Protein AF-A0A431KVI5-F1 (afdb_monomer_lite)

Radius of gyration: 19.87 Å; chains: 1; bounding box: 66×39×54 Å

Structure (mmCIF, N/CA/C/O backbone):
data_AF-A0A431KVI5-F1
#
_entry.id   AF-A0A431KVI5-F1
#
loop_
_atom_site.group_PDB
_atom_site.id
_atom_site.type_symbol
_atom_site.label_atom_id
_atom_site.label_alt_id
_atom_site.label_comp_id
_atom_site.label_asym_id
_atom_site.label_entity_id
_atom_site.label_seq_id
_atom_site.pdbx_PDB_ins_code
_atom_site.Cartn_x
_atom_site.Cartn_y
_atom_site.Cartn_z
_atom_site.occupancy
_atom_site.B_iso_or_equiv
_atom_site.auth_seq_id
_atom_site.auth_comp_id
_atom_site.auth_asym_id
_atom_site.auth_atom_id
_atom_site.pdbx_PDB_model_num
ATOM 1 N N . MET A 1 1 ? -21.327 -11.611 -22.759 1.00 71.56 1 MET A N 1
ATOM 2 C CA . MET A 1 1 ? -22.324 -12.624 -22.347 1.00 71.56 1 MET A CA 1
ATOM 3 C C . MET A 1 1 ? -21.542 -13.727 -21.655 1.00 71.56 1 MET A C 1
ATOM 5 O O . MET A 1 1 ? -20.610 -14.224 -22.270 1.00 71.56 1 MET A O 1
ATOM 9 N N . TYR A 1 2 ? -21.834 -14.025 -20.387 1.00 87.62 2 TYR A N 1
ATOM 10 C CA . TYR A 1 2 ? -21.082 -15.016 -19.609 1.00 87.62 2 TYR A CA 1
ATOM 11 C C . TYR A 1 2 ? -21.255 -16.419 -20.207 1.00 87.62 2 TYR A C 1
ATOM 13 O O . TYR A 1 2 ? -22.387 -16.862 -20.417 1.00 87.62 2 TYR A O 1
ATOM 21 N N . ASN A 1 3 ? -20.148 -17.107 -20.489 1.00 91.62 3 ASN A N 1
ATOM 22 C CA . ASN A 1 3 ? -20.163 -18.458 -21.038 1.00 91.62 3 ASN A CA 1
ATOM 23 C C . ASN A 1 3 ? -20.027 -19.487 -19.905 1.00 91.62 3 ASN A C 1
ATOM 25 O O . ASN A 1 3 ? -18.983 -19.589 -19.274 1.00 91.62 3 ASN A O 1
ATOM 29 N N . ARG A 1 4 ? -21.079 -20.277 -19.657 1.00 93.00 4 ARG A N 1
ATOM 30 C CA . ARG A 1 4 ? -21.072 -21.313 -18.605 1.00 93.00 4 ARG A CA 1
ATOM 31 C C . ARG A 1 4 ? -20.184 -22.520 -18.927 1.00 93.00 4 ARG A C 1
ATOM 33 O O . ARG A 1 4 ? -19.814 -23.233 -18.003 1.00 93.00 4 ARG A O 1
ATOM 40 N N . ALA A 1 5 ? -19.886 -22.772 -20.202 1.00 94.69 5 ALA A N 1
ATOM 41 C CA . ALA A 1 5 ? -19.020 -23.874 -20.626 1.00 94.69 5 ALA A CA 1
ATOM 42 C C . ALA A 1 5 ? -17.533 -23.479 -20.670 1.00 94.69 5 ALA A C 1
ATOM 44 O O . ALA A 1 5 ? -16.675 -24.352 -20.597 1.00 94.69 5 ALA A O 1
ATOM 45 N N . ASP A 1 6 ? -17.242 -22.180 -20.771 1.00 92.75 6 ASP A N 1
ATOM 46 C CA . ASP A 1 6 ? -15.890 -21.608 -20.769 1.00 92.75 6 ASP A CA 1
ATOM 47 C C . ASP A 1 6 ? -15.909 -20.257 -20.024 1.00 92.75 6 ASP A C 1
ATOM 49 O O . ASP A 1 6 ? -16.002 -19.192 -20.646 1.00 92.75 6 ASP A O 1
ATOM 53 N N . PRO A 1 7 ? -15.971 -20.281 -18.679 1.00 93.06 7 PRO A N 1
ATOM 54 C CA . PRO A 1 7 ? -16.137 -19.072 -17.886 1.00 93.06 7 PRO A CA 1
ATOM 55 C C . PRO A 1 7 ? -14.859 -18.231 -17.875 1.00 93.06 7 PRO A C 1
ATOM 57 O O . PRO A 1 7 ? -13.768 -18.716 -17.581 1.00 93.06 7 PRO A O 1
ATOM 60 N N . SER A 1 8 ? -15.002 -16.927 -18.114 1.00 92.94 8 SER A N 1
ATOM 61 C CA . SER A 1 8 ? -13.887 -15.986 -17.994 1.00 92.94 8 SER A CA 1
ATOM 62 C C . SER A 1 8 ? -13.589 -15.695 -16.524 1.00 92.94 8 SER A C 1
ATOM 64 O O . SER A 1 8 ? -14.458 -15.199 -15.803 1.00 92.94 8 SER A O 1
ATOM 66 N N . LEU A 1 9 ? -12.338 -15.916 -16.102 1.00 92.88 9 LEU A N 1
ATOM 67 C CA . LEU A 1 9 ? -11.830 -15.506 -14.784 1.00 92.88 9 LEU A CA 1
ATOM 68 C C . LEU A 1 9 ? -12.191 -14.047 -14.475 1.00 92.88 9 LEU A C 1
ATOM 70 O O . LEU A 1 9 ? -12.633 -13.720 -13.379 1.00 92.88 9 LEU A O 1
ATOM 74 N N . PHE A 1 10 ? -12.026 -13.166 -15.459 1.00 93.44 10 PHE A N 1
ATOM 75 C CA . PHE A 1 10 ? -12.227 -11.737 -15.265 1.00 93.44 10 PHE A CA 1
ATOM 76 C C . PHE A 1 10 ? -13.691 -11.322 -15.168 1.00 93.44 10 PHE A C 1
ATOM 78 O O . PHE A 1 10 ? -13.964 -10.289 -14.568 1.00 93.44 10 PHE A O 1
ATOM 85 N N . ASP A 1 11 ? -14.612 -12.083 -15.761 1.00 92.81 11 ASP A N 1
ATOM 86 C CA . ASP A 1 11 ? -16.043 -11.816 -15.599 1.00 92.81 11 ASP A CA 1
ATOM 87 C C . ASP A 1 11 ? -16.476 -12.150 -14.168 1.00 92.81 11 ASP A C 1
ATOM 89 O O . ASP A 1 11 ? -17.271 -11.421 -13.586 1.00 92.81 11 ASP A O 1
ATOM 93 N N . VAL A 1 12 ? -15.910 -13.212 -13.580 1.00 94.00 12 VAL A N 1
ATOM 94 C CA . VAL A 1 12 ? -16.161 -13.585 -12.180 1.00 94.00 12 VAL A CA 1
ATOM 95 C C . VAL A 1 12 ? -15.569 -12.545 -11.232 1.00 94.00 12 VAL A C 1
ATOM 97 O O . VAL A 1 12 ? -16.295 -12.014 -10.400 1.00 94.00 12 VAL A O 1
ATOM 100 N N . LEU A 1 13 ? -14.291 -12.183 -11.408 1.00 93.88 13 LEU A N 1
ATOM 101 C CA . LEU A 1 13 ? -13.629 -11.162 -10.581 1.00 93.88 13 LEU A CA 1
ATOM 102 C C . LEU A 1 13 ? -14.300 -9.781 -10.659 1.00 93.88 13 LEU A C 1
ATOM 104 O O . LEU A 1 13 ? -14.137 -8.974 -9.755 1.00 93.88 13 LEU A O 1
ATOM 108 N N . ALA A 1 14 ? -15.010 -9.480 -11.750 1.00 92.25 14 ALA A N 1
ATOM 109 C CA . ALA A 1 14 ? -15.721 -8.214 -11.911 1.00 92.25 14 ALA A CA 1
ATOM 110 C C . ALA A 1 14 ? -17.103 -8.184 -11.239 1.00 92.25 14 ALA A C 1
ATOM 112 O O . ALA A 1 14 ? -17.690 -7.108 -11.141 1.00 92.25 14 ALA A O 1
ATOM 113 N N . ILE A 1 15 ? -17.644 -9.343 -10.851 1.00 92.44 15 ILE A N 1
ATOM 114 C CA . ILE A 1 15 ? -19.004 -9.481 -10.314 1.00 92.44 15 ILE A CA 1
ATOM 115 C C . ILE A 1 15 ? -18.991 -9.920 -8.846 1.00 92.44 15 ILE A C 1
ATOM 117 O O . ILE A 1 15 ? -19.888 -9.518 -8.113 1.00 92.44 15 ILE A O 1
ATOM 121 N N . ASP A 1 16 ? -18.023 -10.738 -8.425 1.00 94.25 16 ASP A N 1
ATOM 122 C CA . ASP A 1 16 ? -17.899 -11.170 -7.030 1.00 94.25 16 ASP A CA 1
ATOM 123 C C . ASP A 1 16 ? -17.506 -9.993 -6.128 1.00 94.25 16 ASP A C 1
ATOM 125 O O . ASP A 1 16 ? -16.410 -9.444 -6.239 1.00 94.25 16 ASP A O 1
ATOM 129 N N . ASP A 1 17 ? -18.422 -9.615 -5.241 1.00 91.69 17 ASP A N 1
ATOM 130 C CA . ASP A 1 17 ? -18.306 -8.508 -4.296 1.00 91.69 17 ASP A CA 1
ATOM 131 C C . ASP A 1 17 ? -18.169 -8.985 -2.841 1.00 91.69 17 ASP A C 1
ATOM 133 O O . ASP A 1 17 ? -18.273 -8.186 -1.909 1.00 91.69 17 ASP A O 1
ATOM 137 N N . SER A 1 18 ? -17.877 -10.276 -2.633 1.00 93.19 18 SER A N 1
ATOM 138 C CA . SER A 1 18 ? -17.678 -10.862 -1.299 1.00 93.19 18 SER A CA 1
ATOM 139 C C . SER A 1 18 ? -16.543 -10.193 -0.512 1.00 93.19 18 SER A C 1
ATOM 141 O O . SER A 1 18 ? -16.532 -10.240 0.718 1.00 93.19 18 SER A O 1
ATOM 143 N N . LEU A 1 19 ? -15.582 -9.580 -1.213 1.00 92.94 19 LEU A N 1
ATOM 144 C CA . LEU A 1 19 ? -14.546 -8.731 -0.634 1.00 92.94 19 LEU A CA 1
ATOM 145 C C . LEU A 1 19 ? -14.820 -7.273 -1.032 1.00 92.94 19 LEU A C 1
ATOM 147 O O . LEU A 1 19 ? -14.706 -6.942 -2.216 1.00 92.94 19 LEU A O 1
ATOM 151 N N . PRO A 1 20 ? -15.164 -6.391 -0.077 1.00 94.00 20 PRO A N 1
ATOM 152 C CA . PRO A 1 20 ? -15.535 -5.021 -0.396 1.00 94.00 20 PRO A CA 1
ATOM 153 C C . PRO A 1 20 ? -14.331 -4.273 -0.970 1.00 94.00 20 PRO A C 1
ATOM 155 O O . PRO A 1 20 ? -13.226 -4.397 -0.459 1.00 94.00 20 PRO A O 1
ATOM 158 N N . MET A 1 21 ? -14.517 -3.514 -2.044 1.00 95.25 21 MET A N 1
ATOM 159 C CA . MET A 1 21 ? -13.473 -2.675 -2.633 1.00 95.25 21 MET A CA 1
ATOM 160 C C . MET A 1 21 ? -14.123 -1.508 -3.377 1.00 95.25 21 MET A C 1
ATOM 162 O O . MET A 1 21 ? -15.207 -1.650 -3.950 1.00 95.25 21 MET A O 1
ATOM 166 N N . ASP A 1 22 ? -13.437 -0.370 -3.415 1.00 95.69 22 ASP A N 1
ATOM 167 C CA . ASP A 1 22 ? -13.842 0.769 -4.233 1.00 95.69 22 ASP A CA 1
ATOM 168 C C . ASP A 1 22 ? -13.955 0.384 -5.716 1.00 95.69 22 ASP A C 1
ATOM 170 O O . ASP A 1 22 ? -13.120 -0.330 -6.276 1.00 95.69 22 ASP A O 1
ATOM 174 N N . LYS A 1 23 ? -15.007 0.875 -6.377 1.00 93.88 23 LYS A N 1
ATOM 175 C CA . LYS A 1 23 ? -15.339 0.488 -7.756 1.00 93.88 23 LYS A CA 1
ATOM 176 C C . LYS A 1 23 ? -14.266 0.890 -8.764 1.00 93.88 23 LYS A C 1
ATOM 178 O O . LYS A 1 23 ? -14.016 0.147 -9.715 1.00 93.88 23 LYS A O 1
ATOM 183 N N . GLU A 1 24 ? -13.654 2.056 -8.590 1.00 94.38 24 GLU A N 1
ATOM 184 C CA . GLU A 1 24 ? -12.625 2.550 -9.500 1.00 94.38 24 GLU A CA 1
ATOM 185 C C . GLU A 1 24 ? -11.289 1.847 -9.247 1.00 94.38 24 GLU A C 1
ATOM 187 O O . GLU A 1 24 ? -10.610 1.463 -10.205 1.00 94.38 24 GLU A O 1
ATOM 192 N N . ALA A 1 25 ? -10.957 1.571 -7.982 1.00 95.75 25 ALA A N 1
ATOM 193 C CA . ALA A 1 25 ? -9.830 0.713 -7.623 1.00 95.75 25 ALA A CA 1
ATOM 194 C C . ALA A 1 25 ? -9.984 -0.693 -8.228 1.00 95.75 25 ALA A C 1
ATOM 196 O O . ALA A 1 25 ? -9.075 -1.173 -8.910 1.00 95.75 25 ALA A O 1
ATOM 197 N N . ALA A 1 26 ? -11.160 -1.315 -8.084 1.00 96.06 26 ALA A N 1
ATOM 198 C CA . ALA A 1 26 ? -11.489 -2.613 -8.674 1.00 96.06 26 ALA A CA 1
ATOM 199 C C . ALA A 1 26 ? -11.297 -2.617 -10.196 1.00 96.06 26 ALA A C 1
ATOM 201 O O . ALA A 1 26 ? -10.652 -3.506 -10.763 1.00 96.06 26 ALA A O 1
ATOM 202 N N . ARG A 1 27 ? -11.813 -1.580 -10.868 1.00 95.56 27 ARG A N 1
ATOM 203 C CA . ARG A 1 27 ? -11.660 -1.394 -12.312 1.00 95.56 27 ARG A CA 1
ATOM 204 C C . ARG A 1 27 ? -10.185 -1.284 -12.703 1.00 95.56 27 ARG A C 1
ATOM 206 O O . ARG A 1 27 ? -9.757 -1.964 -13.638 1.00 95.56 27 ARG A O 1
ATOM 213 N N . CYS A 1 28 ? -9.402 -0.473 -11.990 1.00 96.31 28 CYS A N 1
ATOM 214 C CA . CYS A 1 28 ? -7.971 -0.300 -12.243 1.00 96.31 28 CYS A CA 1
ATOM 215 C C . CYS A 1 28 ? -7.186 -1.604 -12.039 1.00 96.31 28 CYS A C 1
ATOM 217 O O . CYS A 1 28 ? -6.322 -1.929 -12.860 1.00 96.31 28 CYS A O 1
ATOM 219 N N . TRP A 1 29 ? -7.504 -2.383 -11.000 1.00 95.62 29 TRP A N 1
ATOM 220 C CA . TRP A 1 29 ? -6.895 -3.692 -10.756 1.00 95.62 29 TRP A CA 1
ATOM 221 C C . TRP A 1 29 ? -7.203 -4.675 -11.888 1.00 95.62 29 TRP A C 1
ATOM 223 O O . TRP A 1 29 ? -6.290 -5.299 -12.428 1.00 95.62 29 TRP A O 1
ATOM 233 N N . LEU A 1 30 ? -8.463 -4.766 -12.324 1.00 95.38 30 LEU A N 1
ATOM 234 C CA . LEU A 1 30 ? -8.862 -5.639 -13.433 1.00 95.38 30 LEU A CA 1
ATOM 235 C C . LEU A 1 30 ? -8.180 -5.264 -14.754 1.00 95.38 30 LEU A C 1
ATOM 237 O O . LEU A 1 30 ? -7.759 -6.153 -15.498 1.00 95.38 30 LEU A O 1
ATOM 241 N N . VAL A 1 31 ? -8.051 -3.967 -15.052 1.00 94.50 31 VAL A N 1
ATOM 242 C CA . VAL A 1 31 ? -7.320 -3.491 -16.238 1.00 94.50 31 VAL A CA 1
ATOM 243 C C . VAL A 1 31 ? -5.841 -3.872 -16.154 1.00 94.50 31 VAL A C 1
ATOM 245 O O . VAL A 1 31 ? -5.296 -4.389 -17.130 1.00 94.50 31 VAL A O 1
ATOM 248 N N . ASN A 1 32 ? -5.210 -3.702 -14.987 1.00 92.75 32 ASN A N 1
ATOM 249 C CA . ASN A 1 32 ? -3.824 -4.121 -14.759 1.00 92.75 32 ASN A CA 1
ATOM 250 C C . ASN A 1 32 ? -3.636 -5.633 -14.953 1.00 92.75 32 ASN A C 1
ATOM 252 O O . ASN A 1 32 ? -2.717 -6.055 -15.651 1.00 92.75 32 ASN A O 1
ATOM 256 N N . LEU A 1 33 ? -4.526 -6.462 -14.399 1.00 92.31 33 LEU A N 1
ATOM 257 C CA . LEU A 1 33 ? -4.430 -7.921 -14.519 1.00 92.31 33 LEU A CA 1
ATOM 258 C C . LEU A 1 33 ? -4.577 -8.416 -15.967 1.00 92.31 33 LEU A C 1
ATOM 260 O O . LEU A 1 33 ? -3.969 -9.425 -16.330 1.00 92.31 33 LEU A O 1
ATOM 264 N N . LYS A 1 34 ? -5.359 -7.705 -16.791 1.00 92.50 34 LYS A N 1
ATOM 265 C CA . LYS A 1 34 ? -5.551 -7.979 -18.226 1.00 92.50 34 LYS A CA 1
ATOM 266 C C . LYS A 1 34 ? -4.426 -7.431 -19.111 1.00 92.50 34 LYS A C 1
ATOM 268 O O . LYS A 1 34 ? -4.460 -7.642 -20.324 1.00 92.50 34 LYS A O 1
ATOM 273 N N . HIS A 1 35 ? -3.456 -6.706 -18.551 1.00 91.19 35 HIS A N 1
ATOM 274 C CA . HIS A 1 35 ? -2.460 -6.000 -19.348 1.00 91.19 35 HIS A CA 1
ATOM 275 C C . HIS A 1 35 ? -1.564 -6.986 -20.132 1.00 91.19 35 HIS A C 1
ATOM 277 O O . HIS A 1 35 ? -0.947 -7.867 -19.534 1.00 91.19 35 HIS A O 1
ATOM 283 N N . PRO A 1 36 ? -1.424 -6.855 -21.466 1.00 86.56 36 PRO A N 1
ATOM 284 C CA . PRO A 1 36 ? -0.767 -7.873 -22.294 1.00 86.56 36 PRO A CA 1
ATOM 285 C C . PRO A 1 36 ? 0.734 -8.011 -22.017 1.00 86.56 36 PRO A C 1
ATOM 287 O O . PRO A 1 36 ? 1.287 -9.106 -22.125 1.00 86.56 36 PRO A O 1
ATOM 290 N N . LEU A 1 37 ? 1.403 -6.924 -21.611 1.00 87.56 37 LEU A N 1
ATOM 291 C CA . LEU A 1 37 ? 2.830 -6.970 -21.263 1.00 87.56 37 LEU A CA 1
ATOM 292 C C . LEU A 1 37 ? 3.104 -7.779 -19.988 1.00 87.56 37 LEU A C 1
ATOM 294 O O . LEU A 1 37 ? 4.235 -8.224 -19.785 1.00 87.56 37 LEU A O 1
ATOM 298 N N . ARG A 1 38 ? 2.066 -8.058 -19.190 1.00 85.62 38 ARG A N 1
ATOM 299 C CA . ARG A 1 38 ? 2.156 -8.935 -18.024 1.00 85.62 38 ARG A CA 1
ATOM 300 C C . ARG A 1 38 ? 2.523 -10.370 -18.407 1.00 85.62 38 ARG A C 1
ATOM 302 O O . ARG A 1 38 ? 3.198 -11.051 -17.652 1.00 85.62 38 ARG A O 1
ATOM 309 N N . LEU A 1 39 ? 2.127 -10.835 -19.593 1.00 82.12 39 LEU A N 1
ATOM 310 C CA . LEU A 1 39 ? 2.393 -12.211 -20.035 1.00 82.12 39 LEU A CA 1
ATOM 311 C C . LEU A 1 39 ? 3.786 -12.399 -20.650 1.00 82.12 39 LEU A C 1
ATOM 313 O O . LEU A 1 39 ? 4.222 -13.529 -20.846 1.00 82.12 39 LEU A O 1
ATOM 317 N N . THR A 1 40 ? 4.483 -11.313 -20.992 1.00 85.81 40 THR A N 1
ATOM 318 C CA . THR A 1 40 ? 5.750 -11.375 -21.737 1.00 85.81 40 THR A CA 1
ATOM 319 C C . THR A 1 40 ? 6.842 -10.553 -21.060 1.00 85.81 40 THR A C 1
ATOM 321 O O . THR A 1 40 ? 7.763 -11.112 -20.462 1.00 85.81 40 THR A O 1
ATOM 324 N N . VAL A 1 41 ? 6.725 -9.225 -21.107 1.00 87.44 41 VAL A N 1
ATOM 325 C CA . VAL A 1 41 ? 7.712 -8.269 -20.582 1.00 87.44 41 VAL A CA 1
ATOM 326 C C . VAL A 1 41 ? 7.917 -8.447 -19.082 1.00 87.44 41 VAL A C 1
ATOM 328 O O . VAL A 1 41 ? 9.060 -8.430 -18.629 1.00 87.44 41 VAL A O 1
ATOM 331 N N . MET A 1 42 ? 6.847 -8.707 -18.324 1.00 89.69 42 MET A N 1
ATOM 332 C CA . MET A 1 42 ? 6.936 -8.933 -16.879 1.00 89.69 42 MET A CA 1
ATOM 333 C C . MET A 1 42 ? 7.943 -10.025 -16.523 1.00 89.69 42 MET A C 1
ATOM 335 O O . MET A 1 42 ? 8.712 -9.847 -15.587 1.00 89.69 42 MET A O 1
ATOM 339 N N . HIS A 1 43 ? 7.979 -11.146 -17.251 1.00 90.00 43 HIS A N 1
ATOM 340 C CA . HIS A 1 43 ? 8.872 -12.258 -16.913 1.00 90.00 43 HIS A CA 1
ATOM 341 C C . HIS A 1 43 ? 10.344 -11.915 -17.155 1.00 90.00 43 HIS A C 1
ATOM 343 O O . HIS A 1 43 ? 11.200 -12.281 -16.349 1.00 90.00 43 HIS A O 1
ATOM 349 N N . VAL A 1 44 ? 10.634 -11.156 -18.214 1.00 92.19 44 VAL A N 1
ATOM 350 C CA . VAL A 1 44 ? 11.988 -10.666 -18.503 1.00 92.19 44 VAL A CA 1
ATOM 351 C C . VAL A 1 44 ? 12.412 -9.627 -17.462 1.00 92.19 44 VAL A C 1
ATOM 353 O O . VAL A 1 44 ? 13.493 -9.744 -16.883 1.00 92.19 44 VAL A O 1
ATOM 356 N N . CYS A 1 45 ? 11.545 -8.654 -17.165 1.00 92.00 45 CYS A N 1
ATOM 357 C CA . CYS A 1 45 ? 11.784 -7.647 -16.132 1.00 92.00 45 CYS A CA 1
ATOM 358 C C . CYS A 1 45 ? 11.967 -8.284 -14.752 1.00 92.00 45 CYS A C 1
ATOM 360 O O . CYS A 1 45 ? 12.922 -7.949 -14.061 1.00 92.00 45 CYS A O 1
ATOM 362 N N . ARG A 1 46 ? 11.114 -9.243 -14.375 1.00 93.00 46 ARG A N 1
ATOM 363 C CA . ARG A 1 46 ? 11.204 -10.003 -13.122 1.00 93.00 46 ARG A CA 1
ATOM 364 C C . ARG A 1 46 ? 12.525 -10.745 -13.016 1.00 93.00 46 ARG A C 1
ATOM 366 O O . ARG A 1 46 ? 13.148 -10.695 -11.960 1.00 93.00 46 ARG A O 1
ATOM 373 N N . LEU A 1 47 ? 12.967 -11.420 -14.079 1.00 94.12 47 LEU A N 1
ATOM 374 C CA . LEU A 1 47 ? 14.243 -12.134 -14.071 1.00 94.12 47 LEU A CA 1
ATOM 375 C C . LEU A 1 47 ? 15.408 -11.165 -13.840 1.00 94.12 47 LEU A C 1
ATOM 377 O O . LEU A 1 47 ? 16.188 -11.361 -12.909 1.00 94.12 47 LEU A O 1
ATOM 381 N N . GLY A 1 48 ? 15.489 -10.096 -14.638 1.00 95.44 48 GLY A N 1
ATOM 382 C CA . GLY A 1 48 ? 16.538 -9.084 -14.503 1.00 95.44 48 GLY A CA 1
ATOM 383 C C . GLY A 1 48 ? 16.523 -8.415 -13.128 1.00 95.44 48 GLY A C 1
ATOM 384 O O . GLY A 1 48 ? 17.541 -8.394 -12.438 1.00 95.44 48 GLY A O 1
ATOM 385 N N . ALA A 1 49 ? 15.353 -7.956 -12.685 1.00 95.25 49 ALA A N 1
ATOM 386 C CA . ALA A 1 49 ? 15.175 -7.321 -11.388 1.00 95.25 49 ALA A CA 1
ATOM 387 C C . ALA A 1 49 ? 15.513 -8.257 -10.225 1.00 95.25 49 ALA A C 1
ATOM 389 O O . ALA A 1 49 ? 16.144 -7.822 -9.268 1.00 95.25 49 ALA A O 1
ATOM 390 N N . THR A 1 50 ? 15.154 -9.541 -10.307 1.00 95.12 50 THR A N 1
ATOM 391 C CA . THR A 1 50 ? 15.489 -10.537 -9.277 1.00 95.12 50 THR A CA 1
ATOM 392 C C . THR A 1 50 ? 16.994 -10.774 -9.211 1.00 95.12 50 THR A C 1
ATOM 394 O O . THR A 1 50 ? 17.550 -10.790 -8.117 1.00 95.12 50 THR A O 1
ATOM 397 N N . ILE A 1 51 ? 17.679 -10.892 -10.354 1.00 96.12 51 ILE A N 1
ATOM 398 C CA . ILE A 1 51 ? 19.143 -11.030 -10.388 1.00 96.12 51 ILE A CA 1
ATOM 399 C C . ILE A 1 51 ? 19.805 -9.795 -9.766 1.00 96.12 51 ILE A C 1
ATOM 401 O O . ILE A 1 51 ? 20.653 -9.934 -8.881 1.00 96.12 51 ILE A O 1
ATOM 405 N N . THR A 1 52 ? 19.398 -8.589 -10.178 1.00 96.62 52 THR A N 1
ATOM 406 C CA . THR A 1 52 ? 19.890 -7.327 -9.606 1.00 96.62 52 THR A CA 1
ATOM 407 C C . THR A 1 52 ? 19.633 -7.256 -8.107 1.00 96.62 52 THR A C 1
ATOM 409 O O . THR A 1 52 ? 20.545 -6.942 -7.346 1.00 96.62 52 THR A O 1
ATOM 412 N N . LEU A 1 53 ? 18.418 -7.592 -7.677 1.00 95.62 53 LEU A N 1
ATOM 413 C CA . LEU A 1 53 ? 18.002 -7.581 -6.285 1.00 95.62 53 LEU A CA 1
ATOM 414 C C . LEU A 1 53 ? 18.840 -8.548 -5.447 1.00 95.62 53 LEU A C 1
ATOM 416 O O . LEU A 1 53 ? 19.449 -8.122 -4.475 1.00 95.62 53 LEU A O 1
ATOM 420 N N . CYS A 1 54 ? 18.921 -9.826 -5.822 1.00 95.44 54 CYS A N 1
ATOM 421 C CA . CYS A 1 54 ? 19.699 -10.822 -5.085 1.00 95.44 54 CYS A CA 1
ATOM 422 C C . CYS A 1 54 ? 21.182 -10.443 -5.015 1.00 95.44 54 CYS A C 1
ATOM 424 O O . CYS A 1 54 ? 21.802 -10.581 -3.960 1.00 95.44 54 CYS A O 1
ATOM 426 N N . THR A 1 55 ? 21.731 -9.907 -6.108 1.00 95.50 55 THR A N 1
ATOM 427 C CA . THR A 1 55 ? 23.120 -9.438 -6.163 1.00 95.50 55 THR A CA 1
ATOM 428 C C . THR A 1 55 ? 23.330 -8.260 -5.213 1.00 95.50 55 THR A C 1
ATOM 430 O O . THR A 1 55 ? 24.184 -8.329 -4.334 1.00 95.50 55 THR A O 1
ATOM 433 N N . ALA A 1 56 ? 22.525 -7.200 -5.319 1.00 95.12 56 ALA A N 1
ATOM 434 C CA . ALA A 1 56 ? 22.621 -6.030 -4.447 1.00 95.12 56 ALA A CA 1
ATOM 435 C C . ALA A 1 56 ? 22.401 -6.401 -2.971 1.00 95.12 56 ALA A C 1
ATOM 437 O O . ALA A 1 56 ? 23.157 -5.965 -2.104 1.00 95.12 56 ALA A O 1
ATOM 438 N N . TYR A 1 57 ? 21.416 -7.257 -2.695 1.00 94.50 57 TYR A N 1
ATOM 439 C CA . TYR A 1 57 ? 21.087 -7.751 -1.361 1.00 94.50 57 TYR A CA 1
ATOM 440 C C . TYR A 1 57 ? 22.262 -8.498 -0.724 1.00 94.50 57 TYR A C 1
ATOM 442 O O . TYR A 1 57 ? 22.568 -8.259 0.448 1.00 94.50 57 TYR A O 1
ATOM 450 N N . PHE A 1 58 ? 22.925 -9.374 -1.489 1.00 94.62 58 PHE A N 1
ATOM 451 C CA . PHE A 1 58 ? 24.111 -10.111 -1.056 1.00 94.62 58 PHE A CA 1
ATOM 452 C C . PHE A 1 58 ? 25.308 -9.179 -0.837 1.00 94.62 58 PHE A C 1
ATOM 454 O O . PHE A 1 58 ? 25.889 -9.171 0.247 1.00 94.62 58 PHE A O 1
ATOM 461 N N . LEU A 1 59 ? 25.643 -8.336 -1.821 1.00 94.56 59 LEU A N 1
ATOM 462 C CA . LEU A 1 59 ? 26.799 -7.436 -1.736 1.00 94.56 59 LEU A CA 1
ATOM 463 C C . LEU A 1 59 ? 26.665 -6.448 -0.571 1.00 94.56 59 LEU A C 1
ATOM 465 O O . LEU A 1 59 ? 27.631 -6.225 0.156 1.00 94.56 59 LEU A O 1
ATOM 469 N N . LYS A 1 60 ? 25.465 -5.911 -0.323 1.00 93.62 60 LYS A N 1
ATOM 470 C CA . LYS A 1 60 ? 25.220 -5.022 0.822 1.00 93.62 60 LYS A CA 1
ATOM 471 C C . LYS A 1 60 ? 25.373 -5.710 2.180 1.00 93.62 60 LYS A C 1
ATOM 473 O O . LYS A 1 60 ? 25.543 -5.012 3.168 1.00 93.62 60 LYS A O 1
ATOM 478 N N . ARG A 1 61 ? 25.323 -7.039 2.261 1.00 92.31 61 ARG A N 1
ATOM 479 C CA . ARG A 1 61 ? 25.572 -7.788 3.509 1.00 92.31 61 ARG A CA 1
ATOM 480 C C . ARG A 1 61 ? 27.015 -8.258 3.634 1.00 92.31 61 ARG A C 1
ATOM 482 O O . ARG A 1 61 ? 27.469 -8.528 4.738 1.00 92.31 61 ARG A O 1
ATOM 489 N N . LEU A 1 62 ? 27.733 -8.318 2.515 1.00 93.94 62 LEU A N 1
ATOM 490 C CA . LEU A 1 62 ? 29.150 -8.651 2.481 1.00 93.94 62 LEU A CA 1
ATOM 491 C C . LEU A 1 62 ? 30.040 -7.439 2.797 1.00 93.94 62 LEU A C 1
ATOM 493 O O . LEU A 1 62 ? 31.047 -7.583 3.486 1.00 93.94 62 LEU A O 1
ATOM 497 N N . PHE A 1 63 ? 29.688 -6.248 2.302 1.00 92.12 63 PHE A N 1
ATOM 498 C CA . PHE A 1 63 ? 30.527 -5.057 2.445 1.00 92.12 63 PHE A CA 1
ATOM 499 C C . PHE A 1 63 ? 30.114 -4.164 3.628 1.00 92.12 63 PHE A C 1
ATOM 501 O O . PHE A 1 63 ? 28.943 -3.795 3.743 1.00 92.12 63 PHE A O 1
ATOM 508 N N . PRO A 1 64 ? 31.069 -3.722 4.471 1.00 86.38 64 PRO A N 1
ATOM 509 C CA . PRO A 1 64 ? 30.768 -2.886 5.635 1.00 86.38 64 PRO A CA 1
ATOM 510 C C . PRO A 1 64 ? 30.427 -1.434 5.267 1.00 86.38 64 PRO A C 1
ATOM 512 O O . PRO A 1 64 ? 29.746 -0.747 6.025 1.00 86.38 64 PRO A O 1
ATOM 515 N N . ILE A 1 65 ? 30.877 -0.950 4.104 1.00 89.50 65 ILE A N 1
ATOM 516 C CA . ILE A 1 65 ? 30.589 0.409 3.638 1.00 89.50 65 ILE A CA 1
ATOM 517 C C . ILE A 1 65 ? 29.218 0.416 2.967 1.00 89.50 65 ILE A C 1
ATOM 519 O O . ILE A 1 65 ? 29.011 -0.206 1.927 1.00 89.50 65 ILE A O 1
ATOM 523 N N . GLN A 1 66 ? 28.287 1.144 3.573 1.00 92.31 66 GLN A N 1
ATOM 524 C CA . GLN A 1 66 ? 26.914 1.282 3.103 1.00 92.31 66 GLN A CA 1
ATOM 525 C C . GLN A 1 66 ? 26.673 2.698 2.586 1.00 92.31 66 GLN A C 1
ATOM 527 O O . GLN A 1 66 ? 27.182 3.668 3.147 1.00 92.31 66 GLN A O 1
ATOM 532 N N . PHE A 1 67 ? 25.837 2.827 1.560 1.00 94.06 67 PHE A N 1
ATOM 533 C CA . PHE A 1 67 ? 25.373 4.119 1.065 1.00 94.06 67 PHE A CA 1
ATOM 534 C C . PHE A 1 67 ? 23.855 4.116 0.902 1.00 94.06 67 PHE A C 1
ATOM 536 O O . PHE A 1 67 ? 23.235 3.060 0.746 1.00 94.06 67 PHE A O 1
ATOM 543 N N . SER A 1 68 ? 23.291 5.318 0.914 1.00 94.94 68 SER A N 1
ATOM 544 C CA . SER A 1 68 ? 21.898 5.603 0.593 1.00 94.94 68 SER A CA 1
ATOM 545 C C . SER A 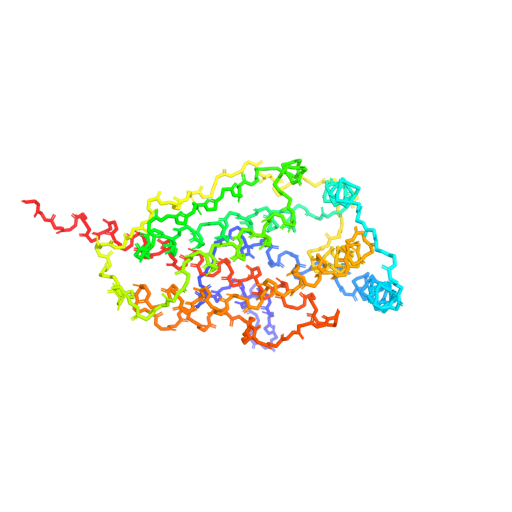1 68 ? 21.824 6.801 -0.347 1.00 94.94 68 SER A C 1
ATOM 547 O O . SER A 1 68 ? 22.578 7.761 -0.191 1.00 94.94 68 SER A O 1
ATOM 549 N N . ALA A 1 69 ? 20.898 6.767 -1.298 1.00 96.44 69 ALA A N 1
ATOM 550 C CA . ALA A 1 69 ? 20.656 7.845 -2.249 1.00 96.44 69 ALA A CA 1
ATOM 551 C C . ALA A 1 69 ? 19.149 8.134 -2.350 1.00 96.44 69 ALA A C 1
ATOM 553 O O . ALA A 1 69 ? 18.544 7.957 -3.404 1.00 96.44 69 ALA A O 1
ATOM 554 N N . HIS A 1 70 ? 18.535 8.562 -1.239 1.00 94.81 70 HIS A N 1
ATOM 555 C CA . HIS A 1 70 ? 17.073 8.711 -1.115 1.00 94.81 70 HIS A CA 1
ATOM 556 C C . HIS A 1 70 ? 16.478 9.660 -2.158 1.00 94.81 70 HIS A C 1
ATOM 558 O O . HIS A 1 70 ? 15.515 9.302 -2.825 1.00 94.81 70 HIS A O 1
ATOM 564 N N . HIS A 1 71 ? 17.087 10.829 -2.377 1.00 95.62 71 HIS A N 1
ATOM 565 C CA . HIS A 1 71 ? 16.601 11.765 -3.395 1.00 95.62 71 HIS A CA 1
ATOM 566 C C . HIS A 1 71 ? 16.690 11.178 -4.812 1.00 95.62 71 HIS A C 1
ATOM 568 O O . HIS A 1 71 ? 15.757 11.316 -5.596 1.00 95.62 71 HIS A O 1
ATOM 574 N N . ALA A 1 72 ? 17.794 10.500 -5.149 1.00 97.31 72 ALA A N 1
ATOM 575 C CA . ALA A 1 72 ? 17.950 9.865 -6.458 1.00 97.31 72 ALA A CA 1
ATOM 576 C C . ALA A 1 72 ? 16.944 8.721 -6.654 1.00 97.31 72 ALA A C 1
ATOM 578 O O . ALA A 1 72 ? 16.371 8.595 -7.736 1.00 97.31 72 ALA A O 1
ATOM 579 N N . LEU A 1 73 ? 16.694 7.932 -5.604 1.00 96.56 73 LEU A N 1
ATOM 580 C CA . LEU A 1 73 ? 15.671 6.890 -5.584 1.00 96.56 73 LEU A CA 1
ATOM 581 C C . LEU A 1 73 ? 14.293 7.482 -5.893 1.00 96.56 73 LEU A C 1
ATOM 583 O O . LEU A 1 73 ? 13.664 7.061 -6.862 1.00 96.56 73 LEU A O 1
ATOM 587 N N . GLN A 1 74 ? 13.865 8.498 -5.139 1.00 95.88 74 GLN A N 1
ATOM 588 C CA . GLN A 1 74 ? 12.542 9.095 -5.325 1.00 95.88 74 GLN A CA 1
ATOM 589 C C . GLN A 1 74 ? 12.402 9.813 -6.665 1.00 95.88 74 GLN A C 1
ATOM 591 O O . GLN A 1 74 ? 11.429 9.589 -7.378 1.00 95.88 74 GLN A O 1
ATOM 596 N N . ALA A 1 75 ? 13.410 10.580 -7.086 1.00 97.38 75 ALA A N 1
ATOM 597 C CA . ALA A 1 75 ? 13.393 11.232 -8.393 1.00 97.38 75 ALA A CA 1
ATOM 598 C C . ALA A 1 75 ? 13.263 10.216 -9.543 1.00 97.38 75 ALA A C 1
ATOM 600 O O . ALA A 1 75 ? 12.519 10.450 -10.497 1.00 97.38 75 ALA A O 1
ATOM 601 N N . THR A 1 76 ? 13.945 9.070 -9.435 1.00 97.94 76 THR A N 1
ATOM 602 C CA . THR A 1 76 ? 13.865 7.991 -10.430 1.00 97.94 76 THR A CA 1
ATOM 603 C C . THR A 1 76 ? 12.481 7.346 -10.438 1.00 97.94 76 THR A C 1
ATOM 605 O O . THR A 1 76 ? 11.919 7.141 -11.515 1.00 97.94 76 THR A O 1
ATOM 608 N N . ILE A 1 77 ? 11.903 7.070 -9.264 1.00 96.88 77 ILE A N 1
ATOM 609 C CA . ILE A 1 77 ? 10.549 6.514 -9.137 1.00 96.88 77 ILE A CA 1
ATOM 610 C C . ILE A 1 77 ? 9.518 7.479 -9.725 1.00 96.88 77 ILE A C 1
ATOM 612 O O . ILE A 1 77 ? 8.757 7.083 -10.604 1.00 96.88 77 ILE A O 1
ATOM 616 N N . CYS A 1 78 ? 9.542 8.756 -9.338 1.00 97.69 78 CYS A N 1
ATOM 617 C CA . CYS A 1 78 ? 8.631 9.775 -9.858 1.00 97.69 78 CYS A CA 1
ATOM 618 C C . CYS A 1 78 ? 8.738 9.914 -11.381 1.00 97.69 78 CYS A C 1
ATOM 620 O O . CYS A 1 78 ? 7.724 9.964 -12.082 1.00 97.69 78 CYS A O 1
ATOM 622 N N . TRP A 1 79 ? 9.961 9.945 -11.923 1.00 98.00 79 TRP A N 1
ATOM 623 C CA . TRP A 1 79 ? 10.172 9.971 -13.370 1.00 98.00 79 TRP A CA 1
ATOM 624 C C . TRP A 1 79 ? 9.589 8.727 -14.050 1.00 98.00 79 TRP A C 1
ATOM 626 O O . TRP A 1 79 ? 8.897 8.851 -15.065 1.00 98.00 79 TRP A O 1
ATOM 636 N N . PHE A 1 80 ? 9.830 7.543 -13.490 1.00 97.75 80 PHE A N 1
ATOM 637 C CA . PHE A 1 80 ? 9.346 6.280 -14.036 1.00 97.75 80 PHE A CA 1
ATOM 638 C C . PHE A 1 80 ? 7.815 6.202 -14.002 1.00 97.75 80 PHE A C 1
ATOM 640 O O . PHE A 1 80 ? 7.189 5.907 -15.019 1.00 9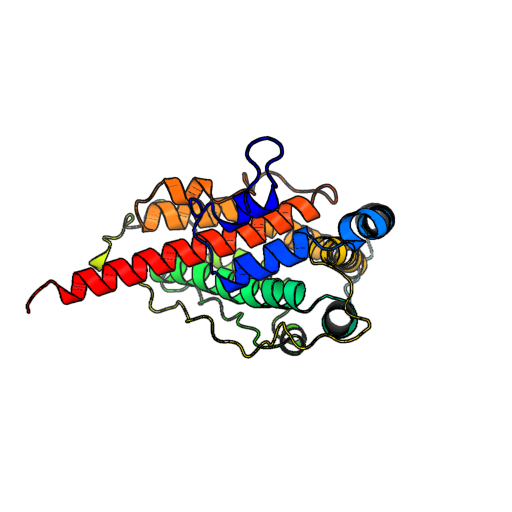7.75 80 PHE A O 1
ATOM 647 N N . MET A 1 81 ? 7.195 6.571 -12.882 1.00 97.56 81 MET A N 1
ATOM 648 C CA . MET A 1 81 ? 5.741 6.622 -12.725 1.00 97.56 81 MET A CA 1
ATOM 649 C C . MET A 1 81 ? 5.085 7.556 -13.748 1.00 97.56 81 MET A C 1
ATOM 651 O O . MET A 1 81 ? 4.140 7.175 -14.438 1.00 97.56 81 MET A O 1
ATOM 655 N N . LYS A 1 82 ? 5.633 8.764 -13.928 1.00 96.81 82 LYS A N 1
ATOM 656 C CA . LYS A 1 82 ? 5.087 9.775 -14.850 1.00 96.81 82 LYS A CA 1
ATOM 657 C C . LYS A 1 82 ? 5.180 9.419 -16.326 1.00 96.81 82 LYS A C 1
ATOM 659 O O . LYS A 1 82 ? 4.474 10.032 -17.131 1.00 96.81 82 LYS A O 1
ATOM 664 N N . ASN A 1 83 ? 6.130 8.571 -16.708 1.00 97.06 83 ASN A N 1
ATOM 665 C CA . ASN A 1 83 ? 6.485 8.381 -18.114 1.00 97.06 83 ASN A CA 1
ATOM 666 C C . ASN A 1 83 ? 6.312 6.943 -18.596 1.00 97.06 83 ASN A C 1
ATOM 668 O O . ASN A 1 83 ? 6.091 6.756 -19.787 1.00 97.06 83 ASN A O 1
ATOM 672 N N . VAL A 1 84 ? 6.383 5.955 -17.702 1.00 97.19 84 VAL A N 1
ATOM 673 C CA . VAL A 1 84 ? 6.464 4.534 -18.062 1.00 97.19 84 VAL A CA 1
ATOM 674 C C . VAL A 1 84 ? 5.359 3.694 -17.419 1.00 97.19 84 VAL A C 1
ATOM 676 O O . VAL A 1 84 ? 4.833 2.788 -18.064 1.00 97.19 84 VAL A O 1
ATOM 679 N N . VAL A 1 85 ? 4.957 4.000 -16.186 1.00 97.12 85 VAL A N 1
ATOM 680 C CA . VAL A 1 85 ? 3.879 3.272 -15.493 1.00 97.12 85 VAL A CA 1
ATOM 681 C C . VAL A 1 85 ? 2.513 3.705 -16.023 1.00 97.12 85 VAL A C 1
ATOM 683 O O . VAL A 1 85 ? 2.270 4.894 -16.241 1.00 97.12 85 VAL A O 1
ATOM 686 N N . THR A 1 86 ? 1.627 2.737 -16.247 1.00 96.94 86 THR A N 1
ATOM 687 C CA . THR A 1 86 ? 0.243 2.972 -16.690 1.00 96.94 86 THR A CA 1
ATOM 688 C C . THR A 1 86 ? -0.531 3.870 -15.712 1.00 96.94 86 THR A C 1
ATOM 690 O O . THR A 1 86 ? -0.281 3.823 -14.503 1.00 96.94 86 THR A O 1
ATOM 693 N N . PRO A 1 87 ? -1.473 4.707 -16.190 1.00 96.88 87 PRO A N 1
ATOM 694 C CA . PRO A 1 87 ? -2.298 5.531 -15.309 1.00 96.88 87 PRO A CA 1
ATOM 695 C C . PRO A 1 87 ? -3.063 4.720 -14.256 1.00 96.88 87 PRO A C 1
ATOM 697 O O . PRO A 1 87 ? -3.116 5.134 -13.106 1.00 96.88 87 PRO A O 1
ATOM 700 N N . GLU A 1 88 ? -3.589 3.546 -14.604 1.00 96.81 88 GLU A N 1
ATOM 701 C CA . GLU A 1 88 ? -4.319 2.678 -13.676 1.00 96.81 88 GLU A CA 1
ATOM 702 C C . GLU A 1 88 ? -3.422 2.169 -12.541 1.00 96.81 88 GLU A C 1
ATOM 704 O O . GLU A 1 88 ? -3.835 2.153 -11.385 1.00 96.81 88 GLU A O 1
ATOM 709 N N . ALA A 1 89 ? -2.177 1.786 -12.845 1.00 96.44 89 ALA A N 1
ATOM 710 C CA . ALA A 1 89 ? -1.208 1.409 -11.817 1.00 96.44 89 ALA A CA 1
ATOM 711 C C . ALA A 1 89 ? -0.828 2.602 -10.928 1.00 96.44 89 ALA A C 1
ATOM 713 O O . ALA A 1 89 ? -0.774 2.463 -9.710 1.00 96.44 89 ALA A O 1
ATOM 714 N N . ASN A 1 90 ? -0.611 3.785 -11.512 1.00 97.38 90 ASN A N 1
ATOM 715 C CA . ASN A 1 90 ? -0.330 4.999 -10.740 1.00 97.38 90 ASN A CA 1
ATOM 716 C C . ASN A 1 90 ? -1.499 5.395 -9.825 1.00 97.38 90 ASN A C 1
ATOM 718 O O . ASN A 1 90 ? -1.252 5.823 -8.701 1.00 97.38 90 ASN A O 1
ATOM 722 N N . TYR A 1 91 ? -2.745 5.230 -10.280 1.00 97.44 91 TYR A N 1
ATOM 723 C CA . TYR A 1 91 ? -3.937 5.466 -9.466 1.00 97.44 91 TYR A CA 1
ATOM 724 C C . TYR A 1 91 ? -3.952 4.560 -8.233 1.00 97.44 91 TYR A C 1
ATOM 726 O O . TYR A 1 91 ? -4.086 5.064 -7.123 1.00 97.44 91 TYR A O 1
ATOM 734 N N . ILE A 1 92 ? -3.733 3.252 -8.412 1.00 96.75 92 ILE A N 1
ATOM 735 C CA . ILE A 1 92 ? -3.674 2.289 -7.300 1.00 96.75 92 ILE A CA 1
ATOM 736 C C . ILE A 1 92 ? -2.540 2.648 -6.327 1.00 96.75 92 ILE A C 1
ATOM 738 O O . ILE A 1 92 ? -2.743 2.620 -5.119 1.00 96.75 92 ILE A O 1
ATOM 742 N N . ILE A 1 93 ? -1.360 3.035 -6.830 1.00 96.62 93 ILE A N 1
ATOM 743 C CA . ILE A 1 93 ? -0.221 3.423 -5.979 1.00 96.62 93 ILE A CA 1
ATOM 744 C C . ILE A 1 93 ? -0.534 4.682 -5.155 1.00 96.62 93 ILE A C 1
ATOM 746 O O . ILE A 1 93 ? -0.248 4.710 -3.962 1.00 96.62 93 ILE A O 1
ATOM 750 N N . LEU A 1 94 ? -1.117 5.720 -5.764 1.00 97.12 94 LEU A N 1
ATOM 751 C CA . LEU A 1 94 ? -1.517 6.940 -5.048 1.00 97.12 94 LEU A CA 1
ATOM 752 C C . LEU A 1 94 ? -2.599 6.643 -4.010 1.00 97.12 94 LEU A C 1
ATOM 754 O O . LEU A 1 94 ? -2.484 7.052 -2.857 1.00 97.12 94 LEU A O 1
ATOM 758 N N . ARG A 1 95 ? -3.629 5.897 -4.416 1.00 97.44 95 ARG A N 1
ATOM 759 C CA . ARG A 1 95 ? -4.757 5.530 -3.562 1.00 97.44 95 ARG A CA 1
ATOM 760 C C . ARG A 1 95 ? -4.317 4.719 -2.347 1.00 97.44 95 ARG A C 1
ATOM 762 O O . ARG A 1 95 ? -4.798 4.975 -1.248 1.00 97.44 95 ARG A O 1
ATOM 769 N N . HIS A 1 96 ? -3.364 3.810 -2.524 1.00 97.44 96 HIS A N 1
ATOM 770 C CA . HIS A 1 96 ? -2.835 2.984 -1.449 1.00 97.44 96 HIS A CA 1
ATOM 771 C C . HIS A 1 96 ? -2.345 3.818 -0.250 1.00 97.44 96 HIS A C 1
ATOM 773 O O . HIS A 1 96 ? -2.775 3.556 0.872 1.00 97.44 96 HIS A O 1
ATOM 779 N N . PHE A 1 97 ? -1.580 4.894 -0.487 1.00 97.44 97 PHE A N 1
ATOM 780 C CA . PHE A 1 97 ? -1.111 5.799 0.577 1.00 97.44 97 PHE A CA 1
ATOM 781 C C . PHE A 1 97 ? -2.272 6.407 1.381 1.00 97.44 97 PHE A C 1
ATOM 783 O O . PHE A 1 97 ? -2.200 6.507 2.607 1.00 97.44 97 PHE A O 1
ATOM 790 N N . TRP A 1 98 ? -3.364 6.774 0.703 1.00 97.94 98 TRP A N 1
ATOM 791 C CA . TRP A 1 98 ? -4.565 7.290 1.359 1.00 97.94 98 TRP A CA 1
ATOM 792 C C . TRP A 1 98 ? -5.271 6.212 2.180 1.00 97.94 98 TRP A C 1
ATOM 794 O O . TRP A 1 98 ? -5.653 6.462 3.324 1.00 97.94 98 TRP A O 1
ATOM 804 N N . THR A 1 99 ? -5.463 5.021 1.603 1.00 98.25 99 THR A N 1
ATOM 805 C CA . THR A 1 99 ? -6.148 3.914 2.287 1.00 98.25 99 THR A CA 1
ATOM 806 C C . THR A 1 99 ? -5.386 3.475 3.531 1.00 98.25 99 THR A C 1
ATOM 808 O O . THR A 1 99 ? -5.992 3.364 4.596 1.00 98.25 99 THR A O 1
ATOM 811 N N . GLU A 1 100 ? -4.064 3.312 3.444 1.00 98.12 100 GLU A N 1
ATOM 812 C CA . GLU A 1 100 ? -3.246 2.900 4.582 1.00 98.12 100 GLU A CA 1
ATOM 813 C C . GLU A 1 100 ? -3.215 3.983 5.668 1.00 98.12 100 GLU A C 1
ATOM 815 O O . GLU A 1 100 ? -3.496 3.684 6.831 1.00 98.12 100 GLU A O 1
ATOM 820 N N . SER A 1 101 ? -3.000 5.254 5.297 1.00 98.19 101 SER A N 1
ATOM 821 C CA . SER A 1 101 ? -3.052 6.377 6.246 1.00 98.19 101 SER A CA 1
ATOM 822 C C . SER A 1 101 ? -4.384 6.429 6.991 1.00 98.19 101 SER A C 1
ATOM 824 O O . SER A 1 101 ? -4.410 6.594 8.210 1.00 98.19 101 SER A O 1
ATOM 826 N N . ASN A 1 102 ? -5.500 6.232 6.286 1.00 98.56 102 ASN A N 1
ATOM 827 C CA . ASN A 1 102 ? -6.826 6.180 6.891 1.00 98.56 102 ASN A CA 1
ATOM 828 C C . ASN A 1 102 ? -6.997 5.000 7.855 1.00 98.56 102 ASN A C 1
ATOM 830 O O . ASN A 1 102 ? -7.568 5.182 8.928 1.00 98.56 102 ASN A O 1
ATOM 834 N N . ILE A 1 103 ? -6.508 3.807 7.505 1.00 98.62 103 ILE A N 1
ATOM 835 C CA . ILE A 1 103 ? -6.586 2.629 8.381 1.00 98.62 103 ILE A CA 1
ATOM 836 C C . ILE A 1 103 ? -5.756 2.851 9.648 1.00 98.62 103 ILE A C 1
ATOM 838 O O . ILE A 1 103 ? -6.243 2.603 10.753 1.00 98.62 103 ILE A O 1
ATOM 842 N N . ILE A 1 104 ? -4.525 3.349 9.509 1.00 98.50 104 ILE A N 1
ATOM 843 C CA . ILE A 1 104 ? -3.659 3.683 10.645 1.00 98.50 104 ILE A CA 1
ATOM 844 C C . ILE A 1 104 ? -4.360 4.708 11.545 1.00 98.50 104 ILE A C 1
ATOM 846 O O . ILE A 1 104 ? -4.450 4.513 12.756 1.00 98.50 104 ILE A O 1
ATOM 850 N N . ASN A 1 105 ? -4.930 5.757 10.955 1.00 98.56 105 ASN A N 1
ATOM 851 C CA . ASN A 1 105 ? -5.650 6.803 11.675 1.00 98.56 105 ASN A CA 1
ATOM 852 C C . ASN A 1 105 ? -6.921 6.313 12.368 1.00 98.56 105 ASN A C 1
ATOM 854 O O . ASN A 1 105 ? -7.203 6.745 13.483 1.00 98.56 105 ASN A O 1
ATOM 858 N N . PHE A 1 106 ? -7.663 5.392 11.754 1.00 98.56 106 PHE A N 1
ATOM 859 C CA . PHE A 1 106 ? -8.791 4.728 12.400 1.00 98.56 106 PHE A CA 1
ATOM 860 C C . PHE A 1 106 ? -8.336 3.964 13.646 1.00 98.56 106 PHE A C 1
ATOM 862 O O . PHE A 1 106 ? -8.940 4.094 14.711 1.00 98.56 106 PHE A O 1
ATOM 869 N N . VAL A 1 107 ? -7.241 3.204 13.545 1.00 98.31 107 VAL A N 1
ATOM 870 C CA . VAL A 1 107 ? -6.693 2.483 14.698 1.00 98.31 107 VAL A CA 1
ATOM 871 C C . VAL A 1 107 ? -6.239 3.461 15.784 1.00 98.31 107 VAL A C 1
ATOM 873 O O . VAL A 1 107 ? -6.583 3.253 16.943 1.00 98.31 107 VAL A O 1
ATOM 876 N N . ILE A 1 108 ? -5.546 4.547 15.431 1.00 97.94 108 ILE A N 1
ATOM 877 C CA . ILE A 1 108 ? -5.128 5.594 16.380 1.00 97.94 108 ILE A CA 1
ATOM 878 C C . ILE A 1 108 ? -6.335 6.208 17.100 1.00 97.94 108 ILE A C 1
ATOM 880 O O 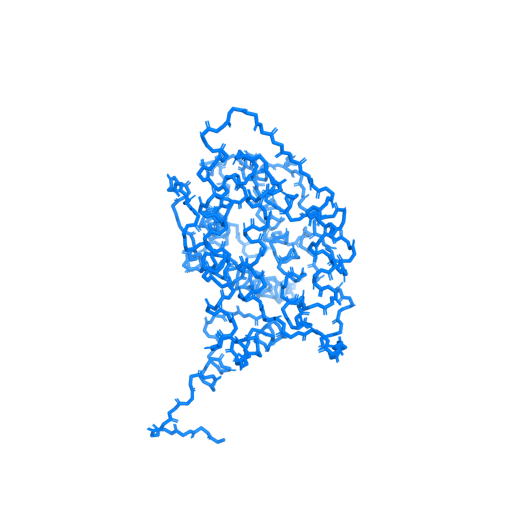. ILE A 1 108 ? -6.342 6.243 18.328 1.00 97.94 108 ILE A O 1
ATOM 884 N N . ALA A 1 109 ? -7.367 6.636 16.366 1.00 97.50 109 ALA A N 1
ATOM 885 C CA . ALA A 1 109 ? -8.549 7.297 16.929 1.00 97.50 109 ALA A CA 1
ATOM 886 C C . ALA A 1 109 ? -9.328 6.419 17.924 1.00 97.50 109 ALA A C 1
ATOM 888 O O . ALA A 1 109 ? -9.994 6.931 18.819 1.00 97.50 109 ALA A O 1
ATOM 889 N N . ASN A 1 110 ? -9.237 5.095 17.778 1.00 97.69 110 ASN A N 1
ATOM 890 C CA . ASN A 1 110 ? -9.962 4.131 18.605 1.00 97.69 110 ASN A CA 1
ATOM 891 C C . ASN A 1 110 ? -9.066 3.406 19.623 1.00 97.69 110 ASN A C 1
ATOM 893 O O . ASN A 1 110 ? -9.517 2.444 20.241 1.00 97.69 110 ASN A O 1
ATOM 897 N N . SER A 1 111 ? -7.814 3.832 19.805 1.00 96.69 111 SER A N 1
ATOM 898 C CA . SER A 1 111 ? -6.890 3.283 20.811 1.00 96.69 111 SER A CA 1
ATOM 899 C C . SER A 1 111 ? -6.758 4.231 22.005 1.00 96.69 111 SER A C 1
ATOM 901 O O . SER A 1 111 ? -6.891 5.445 21.863 1.00 96.69 111 SER A O 1
ATOM 903 N N . LYS A 1 112 ? -6.433 3.711 23.195 1.00 92.81 112 LYS A N 1
ATOM 904 C CA . LYS A 1 112 ? -6.261 4.539 24.405 1.00 92.81 112 LYS A CA 1
ATOM 905 C C . LYS A 1 112 ? -5.101 5.523 24.330 1.00 92.81 112 LYS A C 1
ATOM 907 O O . LYS A 1 112 ? -5.120 6.546 25.019 1.00 92.81 112 LYS A O 1
ATOM 912 N N . ASN A 1 113 ? -4.051 5.202 23.573 1.00 87.50 113 ASN A N 1
ATOM 913 C CA . ASN A 1 113 ? -2.870 6.053 23.525 1.00 87.50 113 ASN A CA 1
ATOM 914 C C . ASN A 1 113 ? -3.097 7.305 22.663 1.00 87.50 113 ASN A C 1
ATOM 916 O O . ASN A 1 113 ? -2.734 7.351 21.490 1.00 87.50 113 ASN A O 1
ATOM 920 N N . CYS A 1 114 ? -3.595 8.372 23.287 1.00 73.31 114 CYS A N 1
ATOM 921 C CA . CYS A 1 114 ? -3.856 9.654 22.627 1.00 73.31 114 CYS A CA 1
ATOM 922 C C . CYS A 1 114 ? -2.596 10.429 22.183 1.00 73.31 114 CYS A C 1
ATOM 924 O O . CYS A 1 114 ? -2.721 11.565 21.727 1.00 73.31 114 CYS A O 1
ATOM 926 N N . LYS A 1 115 ? -1.380 9.897 22.380 1.00 86.69 115 LYS A N 1
ATOM 927 C CA . LYS A 1 115 ? -0.126 10.587 22.020 1.00 86.69 115 LYS A CA 1
ATOM 928 C C . LYS A 1 115 ? 0.432 10.184 20.658 1.00 86.69 115 LYS A C 1
ATOM 930 O O . LYS A 1 115 ? 1.337 10.867 20.184 1.00 86.69 115 LYS A O 1
ATOM 935 N N . THR A 1 116 ? -0.063 9.106 20.051 1.00 93.38 116 THR A N 1
ATOM 936 C CA . THR A 1 116 ? 0.405 8.663 18.733 1.00 93.38 116 THR A CA 1
ATOM 937 C C . THR A 1 116 ? 0.013 9.697 17.671 1.00 93.38 116 THR A C 1
ATOM 939 O O . THR A 1 116 ? -1.179 9.975 17.518 1.00 93.38 116 THR A O 1
ATOM 942 N N . PRO A 1 117 ? 0.974 10.285 16.933 1.00 96.06 117 PRO A N 1
ATOM 943 C CA . PRO A 1 117 ? 0.659 11.231 15.870 1.00 96.06 117 PRO A CA 1
ATOM 944 C C . PRO A 1 117 ? -0.152 10.560 14.748 1.00 96.06 117 PRO A C 1
ATOM 946 O O . PRO A 1 117 ? 0.197 9.445 14.350 1.00 96.06 117 PRO A O 1
ATOM 949 N N . PRO A 1 118 ? -1.190 11.222 14.203 1.00 96.81 118 PRO A N 1
ATOM 950 C CA . PRO A 1 118 ? -1.890 10.734 13.020 1.00 96.81 118 PRO A CA 1
ATOM 951 C C . PRO A 1 118 ? -0.948 10.590 11.816 1.00 96.81 118 PRO A C 1
ATOM 953 O O . PRO A 1 118 ? -0.056 11.416 11.610 1.00 96.81 118 PRO A O 1
ATOM 956 N N . ALA A 1 119 ? -1.187 9.575 10.989 1.00 97.06 119 ALA A N 1
ATOM 957 C CA . ALA A 1 119 ? -0.574 9.441 9.675 1.00 97.06 119 ALA A CA 1
ATOM 958 C C . ALA A 1 119 ? -1.066 10.567 8.746 1.00 97.06 119 ALA A C 1
ATOM 960 O O . ALA A 1 119 ? -2.274 10.788 8.604 1.00 97.06 119 ALA A O 1
ATOM 961 N N . ASP A 1 120 ? -0.132 11.264 8.097 1.00 96.19 120 ASP A N 1
ATOM 962 C CA . ASP A 1 120 ? -0.409 12.387 7.188 1.00 96.19 120 ASP A CA 1
ATOM 963 C C . ASP A 1 120 ? 0.258 12.186 5.818 1.00 96.19 120 ASP A C 1
ATOM 965 O O . ASP A 1 120 ? 0.973 13.052 5.316 1.00 96.19 120 ASP A O 1
ATOM 969 N N . LEU A 1 121 ? 0.050 11.003 5.226 1.00 96.50 121 LEU A N 1
ATOM 970 C CA . LEU A 1 121 ? 0.541 10.655 3.893 1.00 96.50 121 LEU A CA 1
ATOM 971 C C . LEU A 1 121 ? -0.626 10.549 2.901 1.00 96.50 121 LEU A C 1
ATOM 973 O O . LEU A 1 121 ? -1.208 9.491 2.683 1.00 96.50 121 LEU A O 1
ATOM 977 N N . TYR A 1 122 ? -0.956 11.678 2.285 1.00 97.00 122 TYR A N 1
ATOM 978 C CA . TYR A 1 122 ? -2.052 11.842 1.333 1.00 97.00 122 TYR A CA 1
ATOM 979 C C . TYR A 1 122 ? -1.546 12.513 0.042 1.00 97.00 122 TYR A C 1
ATOM 981 O O . TYR A 1 122 ? -1.841 13.685 -0.210 1.00 97.00 122 TYR A O 1
ATOM 989 N N . PRO A 1 123 ? -0.722 11.828 -0.773 1.00 96.56 123 PRO A N 1
ATOM 990 C CA . PRO A 1 123 ? -0.230 12.376 -2.033 1.00 96.56 123 PRO A CA 1
ATOM 991 C C . PRO A 1 123 ? -1.380 12.522 -3.037 1.00 96.56 123 PRO A C 1
ATOM 993 O O . PRO A 1 123 ? -2.149 11.587 -3.254 1.00 96.56 123 PRO A O 1
ATOM 996 N N . CYS A 1 124 ? -1.492 13.679 -3.684 1.00 94.44 124 CYS A N 1
ATOM 997 C CA . CYS A 1 124 ? -2.535 13.953 -4.677 1.00 94.44 124 CYS A CA 1
ATOM 998 C C . CYS A 1 124 ? -2.055 13.718 -6.115 1.00 94.44 124 CYS A C 1
ATOM 1000 O O . CYS A 1 124 ? -2.854 13.540 -7.035 1.00 94.44 124 CYS A O 1
ATOM 1002 N N . GLN A 1 125 ? -0.741 13.746 -6.323 1.00 94.81 125 GLN A N 1
ATOM 1003 C CA . GLN A 1 125 ? -0.086 13.579 -7.616 1.00 94.81 125 GLN A CA 1
ATOM 1004 C C . GLN A 1 125 ? 1.285 12.924 -7.442 1.00 94.81 125 GLN A C 1
ATOM 1006 O O . GLN A 1 125 ? 1.882 12.957 -6.370 1.00 94.81 125 GLN A O 1
ATOM 1011 N N . ILE A 1 126 ? 1.837 12.388 -8.534 1.00 96.00 126 ILE A N 1
ATOM 1012 C CA . ILE A 1 126 ? 3.132 11.687 -8.513 1.00 96.00 126 ILE A CA 1
ATOM 1013 C C . ILE A 1 126 ? 4.269 12.584 -7.988 1.00 96.00 126 ILE A C 1
ATOM 1015 O O . ILE A 1 126 ? 5.194 12.094 -7.354 1.00 96.00 126 ILE A O 1
ATOM 1019 N N . ASP A 1 127 ? 4.212 13.898 -8.228 1.00 96.06 127 ASP A N 1
ATOM 1020 C CA . ASP A 1 127 ? 5.218 14.837 -7.709 1.00 96.06 127 ASP A CA 1
ATOM 1021 C C . ASP A 1 127 ? 5.268 14.917 -6.185 1.00 96.06 127 ASP A C 1
ATOM 1023 O O . ASP A 1 127 ? 6.321 15.226 -5.622 1.00 96.06 127 ASP A O 1
ATOM 1027 N N . ASP A 1 128 ? 4.166 14.603 -5.508 1.00 96.88 128 ASP A N 1
ATOM 1028 C CA . ASP A 1 128 ? 4.106 14.680 -4.055 1.00 96.88 128 ASP A CA 1
ATOM 1029 C C . ASP A 1 128 ? 4.974 13.593 -3.404 1.00 96.88 128 ASP A C 1
ATOM 1031 O O . ASP A 1 128 ? 5.475 13.813 -2.301 1.00 96.88 128 ASP A O 1
ATOM 1035 N N . PHE A 1 129 ? 5.279 12.492 -4.111 1.00 96.56 129 PHE A N 1
ATOM 1036 C CA . PHE A 1 129 ? 6.210 11.452 -3.646 1.00 96.56 129 PHE A CA 1
ATOM 1037 C C . PHE A 1 129 ? 7.654 11.944 -3.472 1.00 96.56 129 PHE A C 1
ATOM 1039 O O . PHE A 1 129 ? 8.459 11.285 -2.817 1.00 96.56 129 PHE A O 1
ATOM 1046 N N . MET A 1 130 ? 7.997 13.126 -3.999 1.00 96.81 130 MET A N 1
ATOM 1047 C CA . MET A 1 130 ? 9.276 13.776 -3.685 1.00 96.81 130 MET A CA 1
ATOM 1048 C C . MET A 1 130 ? 9.352 14.272 -2.234 1.00 96.81 130 MET A C 1
ATOM 1050 O O . MET A 1 130 ? 10.453 14.521 -1.744 1.00 96.81 130 MET A O 1
ATOM 1054 N N . LYS A 1 131 ? 8.204 14.446 -1.566 1.00 96.00 131 LYS A N 1
ATOM 1055 C CA . LYS A 1 131 ? 8.093 14.899 -0.170 1.00 96.00 131 LYS A CA 1
ATOM 1056 C C . LYS A 1 131 ? 7.484 13.839 0.745 1.00 96.00 131 LYS A C 1
ATOM 1058 O O . LYS A 1 131 ? 7.919 13.718 1.878 1.00 96.00 131 LYS A O 1
ATOM 1063 N N . GLN A 1 132 ? 6.478 13.121 0.258 1.00 95.69 132 GLN A N 1
ATOM 1064 C CA . GLN A 1 132 ? 5.774 12.047 0.954 1.00 95.69 132 GLN A CA 1
ATOM 1065 C C . GLN A 1 132 ? 6.280 10.721 0.400 1.00 95.69 132 GLN A C 1
ATOM 1067 O O . GLN A 1 132 ? 5.682 10.135 -0.499 1.00 95.69 132 GLN A O 1
ATOM 1072 N N . THR A 1 133 ? 7.470 10.318 0.824 1.00 95.06 133 THR A N 1
ATOM 1073 C CA . THR A 1 133 ? 8.221 9.286 0.118 1.00 95.06 133 THR A CA 1
ATOM 1074 C C . THR A 1 133 ? 7.712 7.880 0.440 1.00 95.06 133 THR A C 1
ATOM 1076 O O . THR A 1 133 ? 7.126 7.626 1.488 1.00 95.06 133 THR A O 1
ATOM 1079 N N . PHE A 1 134 ? 8.022 6.912 -0.424 1.00 93.62 134 PHE A N 1
ATOM 1080 C CA . PHE A 1 134 ? 7.772 5.492 -0.138 1.00 93.62 134 PHE A CA 1
ATOM 1081 C C . PHE A 1 134 ? 8.518 4.967 1.098 1.00 93.62 134 PHE A C 1
ATOM 1083 O O . PHE A 1 134 ? 8.137 3.946 1.648 1.00 93.62 134 PHE A O 1
ATOM 1090 N N . ILE A 1 135 ? 9.590 5.636 1.535 1.00 93.75 135 ILE A N 1
ATOM 1091 C CA . ILE A 1 135 ? 10.277 5.272 2.782 1.00 93.75 135 ILE A CA 1
ATOM 1092 C C . ILE A 1 135 ? 9.503 5.837 3.978 1.00 93.75 135 ILE A C 1
ATOM 1094 O O . ILE A 1 135 ? 9.403 5.168 5.005 1.00 93.75 135 ILE A O 1
ATOM 1098 N N . ASP A 1 136 ? 8.956 7.052 3.848 1.00 94.25 136 ASP A N 1
ATOM 1099 C CA . ASP A 1 136 ? 8.132 7.673 4.890 1.00 94.25 136 ASP A CA 1
ATOM 1100 C C . ASP A 1 136 ? 6.882 6.839 5.158 1.00 94.25 136 ASP A C 1
ATOM 1102 O O . ASP A 1 136 ? 6.542 6.641 6.318 1.00 94.25 136 ASP A O 1
ATOM 1106 N N . HIS A 1 137 ? 6.270 6.287 4.106 1.00 94.69 137 HIS A N 1
ATOM 1107 C CA . HIS A 1 137 ? 5.187 5.302 4.192 1.00 94.69 137 HIS A CA 1
ATOM 1108 C C . HIS A 1 137 ? 5.498 4.183 5.192 1.00 94.69 137 HIS A C 1
ATOM 1110 O O . HIS A 1 137 ? 4.817 4.042 6.207 1.00 94.69 137 HIS A O 1
ATOM 1116 N N . ASP A 1 138 ? 6.602 3.461 4.978 1.00 93.81 138 ASP A N 1
ATOM 1117 C CA . ASP A 1 138 ? 7.005 2.382 5.881 1.00 93.81 138 ASP A CA 1
ATOM 1118 C C . ASP A 1 138 ? 7.269 2.905 7.301 1.00 93.81 138 ASP A C 1
ATOM 1120 O O . ASP A 1 138 ? 6.849 2.306 8.289 1.00 93.81 138 ASP A O 1
ATOM 1124 N N . ILE A 1 139 ? 7.977 4.034 7.421 1.00 94.94 139 ILE A N 1
ATOM 1125 C CA . ILE A 1 139 ? 8.345 4.621 8.715 1.00 94.94 139 ILE A CA 1
ATOM 1126 C C . ILE A 1 139 ? 7.105 5.000 9.530 1.00 94.94 139 ILE A C 1
ATOM 1128 O O . ILE A 1 139 ? 7.095 4.768 10.740 1.00 94.94 139 ILE A O 1
ATOM 1132 N N . VAL A 1 140 ? 6.072 5.556 8.894 1.00 96.25 140 VAL A N 1
ATOM 1133 C CA . VAL A 1 140 ? 4.819 5.927 9.558 1.00 96.25 140 VAL A CA 1
ATOM 1134 C C . VAL A 1 140 ? 4.168 4.696 10.180 1.00 96.25 140 VAL A C 1
ATOM 1136 O O . VAL A 1 140 ? 3.899 4.721 11.378 1.00 96.25 140 VAL A O 1
ATOM 1139 N N . LEU A 1 141 ? 4.022 3.592 9.440 1.00 95.69 141 LEU A N 1
ATOM 1140 C CA . LEU A 1 141 ? 3.458 2.351 9.981 1.00 95.69 141 LEU A CA 1
ATOM 1141 C C . LEU A 1 141 ? 4.250 1.825 11.190 1.00 95.69 141 LEU A C 1
ATOM 1143 O O . LEU A 1 141 ? 3.665 1.490 12.225 1.00 95.69 141 LEU A O 1
ATOM 1147 N N . PHE A 1 142 ? 5.584 1.779 11.084 1.00 95.12 142 PHE A N 1
ATOM 1148 C CA . PHE A 1 142 ? 6.453 1.337 12.181 1.00 95.12 142 PHE A CA 1
ATOM 1149 C C . PHE A 1 142 ? 6.290 2.209 13.429 1.00 95.12 142 PHE A C 1
ATOM 1151 O O . PHE A 1 142 ? 6.127 1.677 14.529 1.00 95.12 142 PHE A O 1
ATOM 1158 N N . ASN A 1 143 ? 6.316 3.532 13.263 1.00 96.25 143 ASN A N 1
ATOM 1159 C CA . ASN A 1 143 ? 6.178 4.473 14.370 1.00 96.25 143 ASN A CA 1
ATOM 1160 C C . ASN A 1 143 ? 4.789 4.377 15.004 1.00 96.25 143 ASN A C 1
ATOM 1162 O O . ASN A 1 143 ? 4.688 4.278 16.223 1.00 96.25 143 ASN A O 1
ATOM 1166 N N . SER A 1 144 ? 3.723 4.314 14.203 1.00 96.56 144 SER A N 1
ATOM 1167 C CA . SER A 1 144 ? 2.359 4.185 14.718 1.00 96.56 144 SER A CA 1
ATOM 1168 C C . SER A 1 144 ? 2.186 2.912 15.542 1.00 96.56 144 SER A C 1
ATOM 1170 O O . SER A 1 144 ? 1.657 2.970 16.648 1.00 96.56 144 SER A O 1
ATOM 1172 N N . LEU A 1 145 ? 2.668 1.760 15.064 1.00 95.38 145 LEU A N 1
ATOM 1173 C CA . LEU A 1 145 ? 2.562 0.505 15.815 1.00 95.38 145 LEU A CA 1
ATOM 1174 C C . LEU A 1 145 ? 3.435 0.480 17.069 1.00 95.38 145 LEU A C 1
ATOM 1176 O O . LEU A 1 145 ? 3.010 -0.073 18.085 1.00 95.38 145 LEU A O 1
ATOM 1180 N N . HIS A 1 146 ? 4.629 1.070 17.000 1.00 95.69 146 HIS A N 1
ATOM 1181 C CA . HIS A 1 146 ? 5.499 1.236 18.158 1.00 95.69 146 HIS A CA 1
ATOM 1182 C C . HIS A 1 146 ? 4.818 2.089 19.234 1.00 95.69 146 HIS A C 1
ATOM 1184 O O . HIS A 1 146 ? 4.721 1.665 20.385 1.00 95.69 146 HIS A O 1
ATOM 1190 N N . ASP A 1 147 ? 4.298 3.253 18.851 1.00 96.25 147 ASP A N 1
ATOM 1191 C CA . ASP A 1 147 ? 3.701 4.211 19.775 1.00 96.25 147 ASP A CA 1
ATOM 1192 C C . ASP A 1 147 ? 2.389 3.684 20.359 1.00 96.25 147 ASP A C 1
ATOM 1194 O O . ASP A 1 147 ? 2.156 3.821 21.557 1.00 96.25 147 ASP A O 1
ATOM 1198 N N . LEU A 1 148 ? 1.554 3.016 19.558 1.00 95.69 148 LEU A N 1
ATOM 1199 C CA . LEU A 1 148 ? 0.339 2.355 20.045 1.00 95.69 148 LEU A CA 1
ATOM 1200 C C . LEU A 1 148 ? 0.637 1.252 21.071 1.00 95.69 148 LEU A C 1
ATOM 1202 O O . LEU A 1 148 ? -0.199 0.966 21.923 1.00 95.69 148 LEU A O 1
ATOM 1206 N N . GLY A 1 149 ? 1.812 0.623 21.006 1.00 94.38 149 GLY A N 1
ATOM 1207 C CA . GLY A 1 149 ? 2.280 -0.299 22.036 1.00 94.38 149 GLY A CA 1
ATOM 1208 C C . GLY A 1 149 ? 1.368 -1.513 22.255 1.00 94.38 149 GLY A C 1
ATOM 1209 O O . GLY A 1 149 ? 0.854 -2.117 21.311 1.00 94.38 149 GLY A O 1
ATOM 1210 N N . SER A 1 150 ? 1.217 -1.926 23.514 1.00 94.06 150 SER A N 1
ATOM 1211 C CA . SER A 1 150 ? 0.487 -3.143 23.894 1.00 94.06 150 SER A CA 1
ATOM 1212 C C . SER A 1 150 ? -1.028 -3.012 23.713 1.00 94.06 150 SER A C 1
ATOM 1214 O O . SER A 1 150 ? -1.621 -2.014 24.090 1.00 94.06 150 SER A O 1
ATOM 1216 N N . VAL A 1 151 ? -1.668 -4.085 23.241 1.00 94.69 151 VAL A N 1
ATOM 1217 C CA . VAL A 1 151 ? -3.136 -4.200 23.102 1.00 94.69 151 VAL A CA 1
ATOM 1218 C C . VAL A 1 151 ? -3.831 -4.771 24.349 1.00 94.69 151 VAL A C 1
ATOM 1220 O O . VAL A 1 151 ? -5.013 -5.111 24.297 1.00 94.69 151 VAL A O 1
ATOM 1223 N N . ALA A 1 152 ? -3.092 -5.012 25.437 1.00 92.25 152 ALA A N 1
ATOM 1224 C CA . ALA A 1 152 ? -3.605 -5.718 26.617 1.00 92.25 152 ALA A CA 1
ATOM 1225 C C . ALA A 1 152 ? -4.605 -4.886 27.431 1.00 92.25 152 ALA A C 1
ATOM 1227 O O . ALA A 1 152 ? -5.526 -5.444 28.019 1.00 92.25 152 ALA A O 1
ATOM 1228 N N . GLU A 1 153 ? -4.421 -3.567 27.447 1.00 90.19 153 GLU A N 1
ATOM 1229 C CA . GLU A 1 153 ? -5.203 -2.642 28.270 1.00 90.19 153 GLU A CA 1
ATOM 1230 C C . GLU A 1 153 ? -6.224 -1.845 27.452 1.00 90.19 153 GLU A C 1
ATOM 1232 O O . GLU A 1 153 ? -6.799 -0.897 27.971 1.00 90.19 153 GLU A O 1
ATOM 1237 N N . GLU A 1 154 ? -6.453 -2.192 26.187 1.00 96.31 154 GLU A N 1
ATOM 1238 C CA . GLU A 1 154 ? -7.379 -1.473 25.306 1.00 96.31 154 GLU A CA 1
ATOM 1239 C C . GLU A 1 154 ? -8.850 -1.746 25.660 1.00 96.31 154 GLU A C 1
ATOM 1241 O O . GLU A 1 154 ? -9.217 -2.872 26.002 1.00 96.31 154 GLU A O 1
ATOM 1246 N N . ASP A 1 155 ? -9.712 -0.732 25.526 1.00 94.06 155 ASP A N 1
ATOM 1247 C CA . ASP A 1 155 ? -11.162 -0.851 25.769 1.00 94.06 155 ASP A CA 1
ATOM 1248 C C . ASP A 1 155 ? -11.892 -1.294 24.488 1.00 94.06 155 ASP A C 1
ATOM 1250 O O . ASP A 1 155 ? -12.758 -0.598 23.958 1.00 94.06 155 ASP A O 1
ATOM 1254 N N . TRP A 1 156 ? -11.498 -2.451 23.955 1.00 96.25 156 TRP A N 1
ATOM 1255 C CA . TRP A 1 156 ? -12.055 -3.035 22.731 1.00 96.25 156 TRP A CA 1
ATOM 1256 C C . TRP A 1 156 ? -12.926 -4.268 23.029 1.00 96.25 156 TRP A C 1
ATOM 1258 O O . TRP A 1 156 ? -12.576 -5.048 23.920 1.00 96.25 156 TRP A O 1
ATOM 1268 N N . PRO A 1 157 ? -14.004 -4.524 22.261 1.00 97.69 157 PRO A N 1
ATOM 1269 C CA . PRO A 1 157 ? -14.464 -3.762 21.097 1.00 97.69 157 PRO A CA 1
ATOM 1270 C C . PRO A 1 157 ? -15.195 -2.466 21.463 1.00 97.69 157 PRO A C 1
ATOM 1272 O O . PRO A 1 157 ? -15.822 -2.357 22.516 1.00 97.69 157 PRO A O 1
ATOM 1275 N N . VAL A 1 158 ? -15.147 -1.497 20.553 1.00 97.50 158 VAL A N 1
ATOM 1276 C CA . VAL A 1 158 ? -15.869 -0.228 20.643 1.00 97.50 158 VAL A CA 1
ATOM 1277 C C . VAL A 1 158 ? -17.249 -0.397 19.988 1.00 97.50 158 VAL A C 1
ATOM 1279 O O . VAL A 1 158 ? -17.323 -0.849 18.844 1.00 97.50 158 VAL A O 1
ATOM 1282 N N . PRO A 1 159 ? -18.357 -0.032 20.665 1.00 97.12 159 PRO A N 1
ATOM 1283 C CA . PRO A 1 159 ? -19.691 -0.086 20.068 1.00 97.12 159 PRO A CA 1
ATOM 1284 C C . PRO A 1 159 ? -19.787 0.735 18.777 1.00 97.12 159 PRO A C 1
ATOM 1286 O O . PRO A 1 159 ? -19.213 1.824 18.696 1.00 97.12 159 PRO A O 1
ATOM 1289 N N . LEU A 1 160 ? -20.560 0.254 17.795 1.00 97.06 160 LEU A N 1
ATOM 1290 C CA . LEU A 1 160 ? -20.677 0.875 16.469 1.00 97.06 160 LEU A CA 1
ATOM 1291 C C . LEU A 1 160 ? -21.001 2.370 16.553 1.00 97.06 160 LEU A C 1
ATOM 1293 O O . LEU A 1 160 ? -20.406 3.154 15.830 1.00 97.06 160 LEU A O 1
ATOM 1297 N N . GLU A 1 161 ? -21.899 2.789 17.444 1.00 96.38 161 GLU A N 1
ATOM 1298 C CA . GLU A 1 161 ? -22.300 4.185 17.645 1.00 96.38 161 GLU A CA 1
ATOM 1299 C C . GLU A 1 161 ? -21.188 5.099 18.194 1.00 96.38 161 GLU A C 1
ATOM 1301 O O . GLU A 1 161 ? -21.275 6.322 18.033 1.00 96.38 161 GLU A O 1
ATOM 1306 N N . LYS A 1 162 ? -20.148 4.510 18.802 1.00 96.75 162 LYS A N 1
ATOM 1307 C CA . LYS A 1 162 ? -18.998 5.191 19.416 1.00 96.75 162 LYS A CA 1
ATOM 1308 C C . LYS A 1 162 ? -17.699 5.074 18.620 1.00 96.75 162 LYS A C 1
ATOM 1310 O O . LYS A 1 162 ? -16.752 5.759 18.988 1.00 96.75 162 LYS A O 1
ATOM 1315 N N . LEU A 1 163 ? -17.643 4.246 17.572 1.00 97.94 163 LEU A N 1
ATOM 1316 C CA . LEU A 1 163 ? -16.461 4.162 16.707 1.00 97.94 163 LEU A CA 1
ATOM 1317 C C . LEU A 1 163 ? -16.072 5.550 16.185 1.00 97.94 163 LEU A C 1
ATOM 1319 O O . LEU A 1 163 ? -16.913 6.285 15.656 1.00 97.94 163 LEU A O 1
ATOM 1323 N N . ASP A 1 164 ? -14.802 5.903 16.334 1.00 97.56 164 ASP A N 1
ATOM 1324 C CA . ASP A 1 164 ? -14.276 7.192 15.910 1.00 97.56 164 ASP A CA 1
ATOM 1325 C C . ASP A 1 164 ? -13.682 7.093 14.497 1.00 97.56 164 ASP A C 1
ATOM 1327 O O . ASP A 1 164 ? -12.693 6.402 14.259 1.00 97.56 164 ASP A O 1
ATOM 1331 N N . PHE A 1 165 ? -14.303 7.793 13.549 1.00 98.12 165 PHE A N 1
ATOM 1332 C CA . PHE A 1 165 ? -13.846 7.902 12.161 1.00 98.12 165 PHE A CA 1
ATOM 1333 C C . PHE A 1 165 ? -13.278 9.298 11.843 1.00 98.12 165 PHE A C 1
ATOM 1335 O O . PHE A 1 165 ? -13.022 9.602 10.682 1.00 98.12 165 PHE A O 1
ATOM 1342 N N . SER A 1 166 ? -13.102 10.168 12.845 1.00 96.88 166 SER A N 1
ATOM 1343 C CA . SER A 1 166 ? -12.775 11.593 12.669 1.00 96.88 166 SER A CA 1
ATOM 1344 C C . SER A 1 166 ? -11.405 11.857 12.046 1.00 96.88 166 SER A C 1
ATOM 1346 O O . SER A 1 166 ? -11.223 12.878 11.385 1.00 96.88 166 SER A O 1
ATOM 1348 N N . LEU A 1 167 ? -10.450 10.941 12.229 1.00 97.25 167 LEU A N 1
ATOM 1349 C CA . LEU A 1 167 ? -9.117 11.040 11.631 1.00 97.25 167 LEU A CA 1
ATOM 1350 C C . LEU A 1 167 ? -9.043 10.460 10.208 1.00 97.25 167 LEU A C 1
ATOM 1352 O O . LEU A 1 167 ? -8.014 10.614 9.548 1.00 97.25 167 LEU A O 1
ATOM 1356 N N . MET A 1 168 ? -10.104 9.806 9.722 1.00 97.88 168 MET A N 1
ATOM 1357 C CA . MET A 1 168 ? -10.168 9.339 8.338 1.00 97.88 168 MET A CA 1
ATOM 1358 C C . MET A 1 168 ? -10.572 10.480 7.405 1.00 97.88 168 MET A C 1
ATOM 1360 O O . MET A 1 168 ? -11.520 11.219 7.670 1.00 97.88 168 MET A O 1
ATOM 1364 N N . ARG A 1 169 ? -9.878 10.587 6.274 1.00 96.81 169 ARG A N 1
ATOM 1365 C CA . ARG A 1 169 ? -10.177 11.524 5.191 1.00 96.81 169 ARG A CA 1
ATOM 1366 C C . ARG A 1 169 ? -10.904 10.804 4.066 1.00 96.81 169 ARG A C 1
ATOM 1368 O O . ARG A 1 169 ? -10.554 9.676 3.713 1.00 96.81 169 ARG A O 1
ATOM 1375 N N . ASP A 1 170 ? -11.889 11.469 3.477 1.00 95.94 170 ASP A N 1
ATOM 1376 C CA . ASP A 1 170 ? -12.469 10.993 2.225 1.00 95.94 170 ASP A CA 1
ATOM 1377 C C . ASP A 1 170 ? -11.404 11.040 1.129 1.00 95.94 170 ASP A C 1
ATOM 1379 O O . ASP A 1 170 ? -10.631 11.995 1.045 1.00 95.94 170 ASP A O 1
ATOM 1383 N N . ILE A 1 171 ? -11.335 9.983 0.320 1.00 94.12 171 ILE A N 1
ATOM 1384 C CA . ILE A 1 171 ? -10.360 9.895 -0.765 1.00 94.12 171 ILE A CA 1
ATOM 1385 C C . ILE A 1 171 ? -10.805 10.834 -1.882 1.00 94.12 171 ILE A C 1
ATOM 1387 O O . ILE A 1 171 ? -11.736 10.527 -2.624 1.00 94.12 171 ILE A O 1
ATOM 1391 N N . ASP A 1 172 ? -10.116 11.965 -1.997 1.00 86.88 172 ASP A N 1
ATOM 1392 C CA . ASP A 1 172 ? -10.343 12.964 -3.036 1.00 86.88 172 ASP A CA 1
ATOM 1393 C C . ASP A 1 172 ? -8.996 13.485 -3.538 1.00 86.88 172 ASP A C 1
ATOM 1395 O O . ASP A 1 172 ? -8.386 14.387 -2.960 1.00 86.88 172 ASP A O 1
ATOM 1399 N N . PHE A 1 173 ? -8.498 12.867 -4.609 1.00 87.38 173 PHE A N 1
ATOM 1400 C CA . PHE A 1 173 ? -7.323 13.351 -5.315 1.00 87.38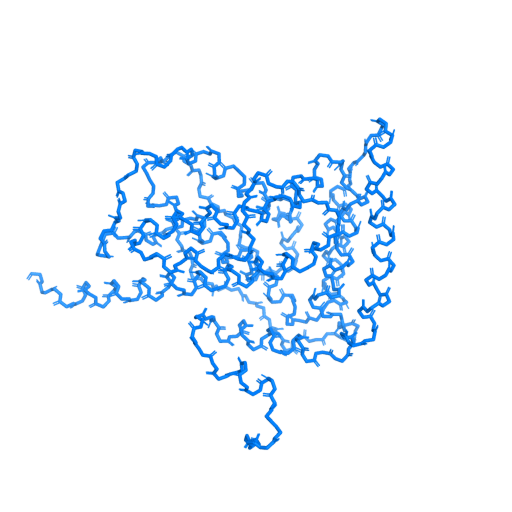 173 PHE A CA 1
ATOM 1401 C C . PHE A 1 173 ? -7.583 13.407 -6.828 1.00 87.38 173 PHE A C 1
ATOM 1403 O O . PHE A 1 173 ? -8.116 12.456 -7.410 1.00 87.38 173 PHE A O 1
ATOM 1410 N N . PRO A 1 174 ? -7.205 14.510 -7.503 1.00 82.38 174 PRO A N 1
ATOM 1411 C CA . PRO A 1 174 ? -7.518 14.725 -8.910 1.00 82.38 174 PRO A CA 1
ATOM 1412 C C . PRO A 1 174 ? -6.556 13.941 -9.817 1.00 82.38 174 PRO A C 1
ATOM 1414 O O . PRO A 1 174 ? -5.649 14.512 -10.425 1.00 82.38 174 PRO A O 1
ATOM 1417 N N . PHE A 1 175 ? -6.757 12.627 -9.937 1.00 87.38 175 PHE A N 1
ATOM 1418 C CA . PHE A 1 175 ? -5.988 11.777 -10.847 1.00 87.38 175 PHE A CA 1
ATOM 1419 C C . PHE A 1 175 ? -6.864 11.199 -11.959 1.00 87.38 175 PHE A C 1
ATOM 1421 O O . PHE A 1 175 ? -7.785 10.424 -11.721 1.00 87.38 175 PHE A O 1
ATOM 1428 N N . ASP A 1 176 ? -6.549 11.564 -13.201 1.00 87.75 176 ASP A N 1
ATOM 1429 C CA . ASP A 1 176 ? -7.297 11.120 -14.375 1.00 87.75 176 ASP A CA 1
ATOM 1430 C C . ASP A 1 176 ? -6.620 9.915 -15.033 1.00 87.75 176 ASP A C 1
ATOM 1432 O O . ASP A 1 176 ? -5.660 10.046 -15.798 1.00 87.75 176 ASP A O 1
ATOM 1436 N N . VAL A 1 177 ? -7.168 8.735 -14.757 1.00 91.06 177 VAL A N 1
ATOM 1437 C CA . VAL A 1 177 ? -6.768 7.449 -15.349 1.00 91.06 177 VAL A CA 1
ATOM 1438 C C . VAL A 1 177 ? -6.868 7.420 -16.880 1.00 91.06 177 VAL A C 1
ATOM 1440 O O . VAL A 1 177 ? -6.197 6.615 -17.519 1.00 91.06 177 VAL A O 1
ATOM 1443 N N . ASN A 1 178 ? -7.651 8.308 -17.502 1.00 90.56 178 ASN A N 1
ATOM 1444 C CA . ASN A 1 178 ? -7.805 8.345 -18.958 1.00 90.56 178 ASN A CA 1
ATOM 1445 C C . ASN A 1 178 ? -6.669 9.114 -19.651 1.00 90.56 178 ASN A C 1
ATOM 1447 O O . ASN A 1 178 ? -6.486 9.001 -20.867 1.00 90.56 178 ASN A O 1
ATOM 1451 N N . LYS A 1 179 ? -5.870 9.887 -18.902 1.00 90.50 179 LYS A N 1
ATOM 1452 C CA . LYS A 1 179 ? -4.725 10.632 -19.442 1.00 90.50 179 LYS A CA 1
ATOM 1453 C C . LYS A 1 179 ? -3.485 9.748 -19.496 1.00 90.50 179 LYS A C 1
ATOM 1455 O O . LYS A 1 179 ? -2.647 9.753 -18.597 1.00 90.50 179 LYS A O 1
ATOM 1460 N N . ARG A 1 180 ? -3.343 9.021 -20.604 1.00 92.69 180 ARG A N 1
ATOM 1461 C CA . ARG A 1 180 ? -2.204 8.135 -20.871 1.00 92.69 180 ARG A CA 1
ATOM 1462 C C . ARG A 1 180 ? -1.217 8.741 -21.870 1.00 92.69 180 ARG A C 1
ATOM 1464 O O . ARG A 1 180 ? -1.599 9.141 -22.967 1.00 92.69 180 ARG A O 1
ATOM 1471 N N . LYS A 1 181 ? 0.076 8.730 -21.538 1.00 93.12 181 LYS A N 1
ATOM 1472 C CA . LYS A 1 181 ? 1.167 8.978 -22.496 1.00 93.12 181 LYS A CA 1
ATOM 1473 C C . LYS A 1 181 ? 1.512 7.705 -23.265 1.00 93.12 181 LYS A C 1
ATOM 1475 O O . LYS A 1 181 ? 1.409 6.604 -22.735 1.00 93.12 181 LYS A O 1
ATOM 1480 N N . PHE A 1 182 ? 2.044 7.860 -24.476 1.00 93.88 182 PHE A N 1
ATOM 1481 C CA . PHE A 1 182 ? 2.463 6.739 -25.328 1.00 93.88 182 PHE A CA 1
ATOM 1482 C C . PHE A 1 182 ? 3.420 5.751 -24.633 1.00 93.88 182 PHE A C 1
ATOM 1484 O O . PHE A 1 182 ? 3.263 4.544 -24.775 1.00 93.88 182 PHE A O 1
ATOM 1491 N N . ALA A 1 183 ? 4.381 6.255 -23.851 1.00 95.31 183 ALA A N 1
ATOM 1492 C CA . ALA A 1 183 ? 5.368 5.420 -23.165 1.00 95.31 183 ALA A CA 1
ATOM 1493 C C . ALA A 1 183 ? 4.845 4.753 -21.875 1.00 95.31 183 ALA A C 1
ATOM 1495 O O . ALA A 1 183 ? 5.524 3.884 -21.331 1.00 95.31 183 ALA A O 1
ATOM 1496 N N . GLN A 1 184 ? 3.644 5.108 -21.395 1.00 96.25 184 GLN A N 1
ATOM 1497 C CA . GLN A 1 184 ? 3.068 4.540 -20.175 1.00 96.25 184 GLN A CA 1
ATOM 1498 C C . GLN A 1 184 ? 2.465 3.162 -20.449 1.00 96.25 184 GLN A C 1
ATOM 1500 O O . GLN A 1 184 ? 1.267 3.032 -20.701 1.00 96.25 184 GLN A O 1
ATOM 1505 N N . VAL A 1 185 ? 3.301 2.130 -20.455 1.00 94.75 185 VAL A N 1
ATOM 1506 C CA . VAL A 1 185 ? 2.934 0.756 -20.835 1.00 94.75 185 VAL A CA 1
ATOM 1507 C C . VAL A 1 185 ? 3.231 -0.277 -19.756 1.00 94.75 185 VAL A C 1
ATOM 1509 O O . VAL A 1 185 ? 2.896 -1.438 -19.937 1.00 94.75 185 VAL A O 1
ATOM 1512 N N . VAL A 1 186 ? 3.846 0.103 -18.640 1.00 95.12 186 VAL A N 1
ATOM 1513 C CA . VAL A 1 186 ? 4.205 -0.848 -17.584 1.00 95.12 186 VAL A CA 1
ATOM 1514 C C . VAL A 1 186 ? 3.071 -0.960 -16.562 1.00 95.12 186 VAL A C 1
ATOM 1516 O O . VAL A 1 186 ? 2.626 0.044 -16.000 1.00 95.12 186 VAL A O 1
ATOM 1519 N N . ASP A 1 187 ? 2.584 -2.184 -16.356 1.00 94.81 187 ASP A N 1
ATOM 1520 C CA . ASP A 1 187 ? 1.572 -2.512 -15.348 1.00 94.81 187 ASP A CA 1
ATOM 1521 C C . ASP A 1 187 ? 2.146 -2.468 -13.923 1.00 94.81 187 ASP A C 1
ATOM 1523 O O . ASP A 1 187 ? 3.361 -2.409 -13.721 1.00 94.81 187 ASP A O 1
ATOM 1527 N N . PHE A 1 188 ? 1.259 -2.511 -12.932 1.00 94.44 188 PHE A N 1
ATOM 1528 C CA . PHE A 1 188 ? 1.598 -2.425 -11.514 1.00 94.44 188 PHE A CA 1
ATOM 1529 C C . PHE A 1 188 ? 2.618 -3.480 -11.051 1.00 94.44 188 PHE A C 1
ATOM 1531 O O . PHE A 1 188 ? 3.600 -3.143 -10.389 1.00 94.44 188 PHE A O 1
ATOM 1538 N N . GLU A 1 189 ? 2.423 -4.753 -11.407 1.00 92.50 189 GLU A N 1
ATOM 1539 C CA . GLU A 1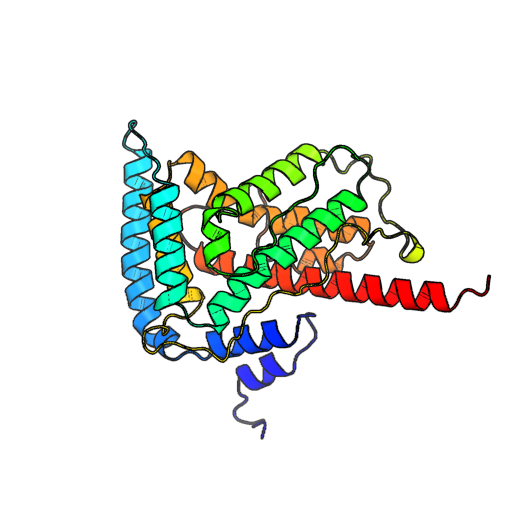 189 ? 3.271 -5.849 -10.924 1.00 92.50 189 GLU A CA 1
ATOM 1540 C C . GLU A 1 189 ? 4.670 -5.752 -11.546 1.00 92.50 189 GLU A C 1
ATOM 1542 O O . GLU A 1 189 ? 5.677 -5.853 -10.841 1.00 92.50 189 GLU A O 1
ATOM 1547 N N . THR A 1 190 ? 4.743 -5.464 -12.849 1.00 93.56 190 THR A N 1
ATOM 1548 C CA . THR A 1 190 ? 6.011 -5.219 -13.550 1.00 93.56 190 THR A CA 1
ATOM 1549 C C . THR A 1 190 ? 6.735 -3.979 -13.011 1.00 93.56 190 THR A C 1
ATOM 1551 O O . THR A 1 190 ? 7.953 -4.013 -12.825 1.00 93.56 190 THR A O 1
ATOM 1554 N N . ALA A 1 191 ? 6.016 -2.887 -12.728 1.00 94.88 191 ALA A N 1
ATOM 1555 C CA . ALA A 1 191 ? 6.592 -1.682 -12.131 1.00 94.88 191 ALA A CA 1
ATOM 1556 C C . ALA A 1 191 ? 7.208 -1.987 -10.760 1.00 94.88 191 ALA A C 1
ATOM 1558 O O . ALA A 1 191 ? 8.351 -1.613 -10.490 1.00 94.88 191 ALA A O 1
ATOM 1559 N N . HIS A 1 192 ? 6.484 -2.733 -9.926 1.00 93.75 192 HIS A N 1
ATOM 1560 C CA . HIS A 1 192 ? 6.954 -3.103 -8.602 1.00 93.75 192 HIS A CA 1
ATOM 1561 C C . HIS A 1 192 ? 8.190 -4.021 -8.642 1.00 93.75 192 HIS A C 1
ATOM 1563 O O . HIS A 1 192 ? 9.105 -3.839 -7.838 1.00 93.75 192 HIS A O 1
ATOM 1569 N N . GLU A 1 193 ? 8.280 -4.956 -9.600 1.00 93.56 193 GLU A N 1
ATOM 1570 C CA . GLU A 1 193 ? 9.501 -5.754 -9.813 1.00 93.56 193 GLU A CA 1
ATOM 1571 C C . GLU A 1 193 ? 10.741 -4.865 -9.981 1.00 93.56 193 GLU A C 1
ATOM 1573 O O . GLU A 1 193 ? 11.785 -5.130 -9.385 1.00 93.56 193 GLU A O 1
ATOM 1578 N N . LEU A 1 194 ? 10.621 -3.786 -10.754 1.00 95.12 194 LEU A N 1
ATOM 1579 C CA . LEU A 1 194 ? 11.713 -2.844 -10.989 1.00 95.12 194 LEU A CA 1
ATOM 1580 C C . LEU A 1 194 ? 11.976 -1.964 -9.759 1.00 95.12 194 LEU A C 1
ATOM 1582 O O . LEU A 1 194 ? 13.136 -1.749 -9.398 1.00 95.12 194 LEU A O 1
ATOM 1586 N N . PHE A 1 195 ? 10.922 -1.506 -9.073 1.00 94.31 195 PHE A N 1
ATOM 1587 C CA . PHE A 1 195 ? 11.047 -0.711 -7.850 1.00 94.31 195 PHE A CA 1
ATOM 1588 C C . PHE A 1 195 ? 11.789 -1.450 -6.748 1.00 94.31 195 PHE A C 1
ATOM 1590 O O . PHE A 1 195 ? 12.774 -0.923 -6.237 1.00 94.31 195 PHE A O 1
ATOM 1597 N N . LYS A 1 196 ? 11.404 -2.684 -6.410 1.00 92.94 196 LYS A N 1
ATOM 1598 C CA . LYS A 1 196 ? 12.058 -3.410 -5.309 1.00 92.94 196 LYS A CA 1
ATOM 1599 C C . LYS A 1 196 ? 13.562 -3.605 -5.542 1.00 92.94 196 LYS A C 1
ATOM 1601 O O . LYS A 1 196 ? 14.340 -3.549 -4.590 1.00 92.94 196 LYS A O 1
ATOM 1606 N N . ALA A 1 197 ? 13.983 -3.795 -6.797 1.00 95.38 197 ALA A N 1
ATOM 1607 C CA . ALA A 1 197 ? 15.394 -3.895 -7.154 1.00 95.38 197 ALA A CA 1
ATOM 1608 C C . ALA A 1 197 ? 16.100 -2.541 -6.998 1.00 95.38 197 ALA A C 1
ATOM 1610 O O . ALA A 1 197 ? 17.171 -2.473 -6.395 1.00 95.38 197 ALA A O 1
ATOM 1611 N N . LEU A 1 198 ? 15.477 -1.456 -7.469 1.00 96.44 198 LEU A N 1
ATOM 1612 C CA . LEU A 1 198 ? 15.998 -0.096 -7.333 1.00 96.44 198 LEU A CA 1
ATOM 1613 C C . LEU A 1 198 ? 16.152 0.324 -5.861 1.00 96.44 198 LEU A C 1
ATOM 1615 O O . LEU A 1 198 ? 17.200 0.851 -5.485 1.00 96.44 198 LEU A O 1
ATOM 1619 N N . PHE A 1 199 ? 15.157 0.033 -5.017 1.00 95.25 199 PHE A N 1
ATOM 1620 C CA . PHE A 1 199 ? 15.228 0.243 -3.567 1.00 95.25 199 PHE A CA 1
ATOM 1621 C C . PHE A 1 199 ? 16.426 -0.495 -2.975 1.00 95.25 199 PHE A C 1
ATOM 1623 O O . PHE A 1 199 ? 17.239 0.103 -2.273 1.00 95.25 199 PHE A O 1
ATOM 1630 N N . CYS A 1 200 ? 16.588 -1.779 -3.305 1.00 95.38 200 CYS A N 1
ATOM 1631 C CA . CYS A 1 200 ? 17.702 -2.559 -2.783 1.00 95.38 200 CYS A CA 1
ATOM 1632 C C . CYS A 1 200 ? 19.059 -2.035 -3.248 1.00 95.38 200 CYS A C 1
ATOM 1634 O O . CYS A 1 200 ? 20.041 -2.263 -2.557 1.00 95.38 200 CYS A O 1
ATOM 1636 N N . VAL A 1 201 ? 19.163 -1.364 -4.395 1.00 96.50 201 VAL A N 1
ATOM 1637 C CA . VAL A 1 201 ? 20.425 -0.767 -4.856 1.00 96.50 201 VAL A CA 1
ATOM 1638 C C . VAL A 1 201 ? 20.716 0.538 -4.109 1.00 96.50 201 VAL A C 1
ATOM 1640 O O . VAL A 1 201 ? 21.842 0.743 -3.646 1.00 96.50 201 VAL A O 1
ATOM 1643 N N . LEU A 1 202 ? 19.709 1.404 -3.964 1.00 97.00 202 LEU A N 1
ATOM 1644 C CA . LEU A 1 202 ? 19.877 2.792 -3.523 1.00 97.00 202 LEU A CA 1
ATOM 1645 C C . LEU A 1 202 ? 19.663 3.031 -2.022 1.00 97.00 202 LEU A C 1
ATOM 1647 O O . LEU A 1 202 ? 19.886 4.151 -1.564 1.00 97.00 202 LEU A O 1
ATOM 1651 N N . LEU A 1 203 ? 19.268 2.018 -1.253 1.00 96.12 203 LEU A N 1
ATOM 1652 C CA . LEU A 1 203 ? 19.122 2.095 0.205 1.00 96.12 203 LEU A CA 1
ATOM 1653 C C . LEU A 1 203 ? 20.259 1.387 0.945 1.00 96.12 203 LEU A C 1
ATOM 1655 O O . LEU A 1 203 ? 20.920 0.499 0.400 1.00 96.12 203 LEU A O 1
ATOM 1659 N N . LYS A 1 204 ? 20.476 1.737 2.216 1.00 96.00 204 LYS A N 1
ATOM 1660 C CA . LYS A 1 204 ? 21.316 0.920 3.111 1.00 96.00 204 LYS A CA 1
ATOM 1661 C C . LYS A 1 204 ? 20.640 -0.427 3.374 1.00 96.00 204 LYS A C 1
ATOM 1663 O O . LYS A 1 204 ? 19.418 -0.530 3.297 1.00 96.00 204 LYS A O 1
ATOM 1668 N N . ALA A 1 205 ? 21.417 -1.444 3.757 1.00 94.44 205 ALA A N 1
ATOM 1669 C CA . ALA A 1 205 ? 20.872 -2.764 4.088 1.00 94.44 205 ALA A CA 1
ATOM 1670 C C . ALA A 1 205 ? 19.733 -2.702 5.127 1.00 94.44 205 ALA A C 1
ATOM 1672 O O . ALA A 1 205 ? 18.693 -3.314 4.910 1.00 94.44 205 ALA A O 1
ATOM 1673 N N . SER A 1 206 ? 19.899 -1.912 6.195 1.00 93.12 206 SER A N 1
ATOM 1674 C CA . SER A 1 206 ? 18.896 -1.749 7.259 1.00 93.12 206 SER A CA 1
ATOM 1675 C C . SER A 1 206 ? 17.663 -0.948 6.835 1.00 93.12 206 SER A C 1
ATOM 1677 O O . SER A 1 206 ? 16.567 -1.201 7.323 1.00 93.12 206 SER A O 1
ATOM 1679 N N . GLU A 1 207 ? 17.822 0.016 5.927 1.00 94.88 207 GLU A N 1
ATOM 1680 C CA . GLU A 1 207 ? 16.699 0.771 5.360 1.00 94.88 207 GLU A CA 1
ATOM 1681 C C . GLU A 1 207 ? 15.861 -0.129 4.454 1.00 94.88 207 GLU A C 1
ATOM 1683 O O . GLU A 1 207 ? 14.648 -0.186 4.607 1.00 94.88 207 GLU A O 1
ATOM 1688 N N . TYR A 1 208 ? 16.519 -0.889 3.573 1.00 94.44 208 TYR A N 1
ATOM 1689 C CA . TYR A 1 208 ? 15.844 -1.849 2.708 1.00 94.44 208 TYR A CA 1
ATOM 1690 C C . TYR A 1 208 ? 15.147 -2.955 3.507 1.00 94.44 208 TYR A C 1
ATOM 1692 O O . TYR A 1 208 ? 14.007 -3.299 3.217 1.00 94.44 208 TYR A O 1
ATOM 1700 N N . GLU A 1 209 ? 15.820 -3.498 4.526 1.00 93.06 209 GLU A N 1
ATOM 1701 C CA . GLU A 1 209 ? 15.250 -4.518 5.406 1.00 93.06 209 GLU A CA 1
ATOM 1702 C C . GLU A 1 209 ? 14.016 -4.004 6.146 1.00 93.06 209 GLU A C 1
ATOM 1704 O O . GLU A 1 209 ? 13.012 -4.708 6.197 1.00 93.06 209 GLU A O 1
ATOM 1709 N N . ARG A 1 210 ? 14.039 -2.766 6.648 1.00 92.88 210 ARG A N 1
ATOM 1710 C CA . ARG A 1 210 ? 12.849 -2.148 7.242 1.00 92.88 210 ARG A CA 1
ATOM 1711 C C . ARG A 1 210 ? 11.706 -2.051 6.227 1.00 92.88 210 ARG A C 1
ATOM 1713 O O . ARG A 1 210 ? 10.609 -2.499 6.536 1.00 92.88 210 ARG A O 1
ATOM 1720 N N . SER A 1 211 ? 11.974 -1.549 5.020 1.00 91.94 211 SER A N 1
ATOM 1721 C CA . SER A 1 211 ? 10.948 -1.372 3.983 1.00 91.94 211 SER A CA 1
ATOM 1722 C C . SER A 1 211 ? 10.285 -2.671 3.531 1.00 91.94 211 SER A C 1
ATOM 1724 O O . SER A 1 211 ? 9.087 -2.706 3.310 1.00 91.94 211 SER A O 1
ATOM 1726 N N . ILE A 1 212 ? 11.020 -3.776 3.402 1.00 91.81 212 ILE A N 1
ATOM 1727 C CA . ILE A 1 212 ? 10.396 -5.040 2.966 1.00 91.81 212 ILE A CA 1
ATOM 1728 C C . ILE A 1 212 ? 9.659 -5.773 4.092 1.00 91.81 212 ILE A C 1
ATOM 1730 O O . ILE A 1 212 ? 8.823 -6.636 3.822 1.00 91.81 212 ILE A O 1
ATOM 1734 N N . ASN A 1 213 ? 9.990 -5.467 5.350 1.00 92.94 213 ASN A N 1
ATOM 1735 C CA . ASN A 1 213 ? 9.386 -6.100 6.518 1.00 92.94 213 ASN A CA 1
ATOM 1736 C C . ASN A 1 213 ? 8.213 -5.292 7.103 1.00 92.94 213 ASN A C 1
ATOM 1738 O O . ASN A 1 213 ? 7.487 -5.852 7.923 1.00 92.94 213 ASN A O 1
ATOM 1742 N N . SER A 1 214 ? 7.971 -4.050 6.653 1.00 92.50 214 SER A N 1
ATOM 1743 C CA . SER A 1 214 ? 6.750 -3.286 6.978 1.00 92.50 214 SER A CA 1
ATOM 1744 C C . SER A 1 214 ? 5.489 -4.069 6.598 1.00 92.50 214 SER A C 1
ATOM 1746 O O . SER A 1 214 ? 4.572 -4.186 7.405 1.00 92.50 214 SER A O 1
ATOM 1748 N N . LEU A 1 215 ? 5.510 -4.730 5.434 1.00 92.31 215 LEU A N 1
ATOM 1749 C CA . LEU A 1 215 ? 4.408 -5.534 4.889 1.00 92.31 215 LEU A CA 1
ATOM 1750 C C . LEU A 1 215 ? 3.882 -6.608 5.853 1.00 92.31 215 LEU A C 1
ATOM 1752 O O . LEU A 1 215 ? 2.736 -7.025 5.766 1.00 92.31 215 LEU A O 1
ATOM 1756 N N . GLN A 1 216 ? 4.708 -7.120 6.769 1.00 90.38 216 GLN A N 1
ATOM 1757 C CA . GLN A 1 216 ? 4.255 -8.166 7.689 1.00 90.38 216 GLN A CA 1
ATOM 1758 C C . GLN A 1 216 ? 3.341 -7.646 8.801 1.00 90.38 216 GLN A C 1
ATOM 1760 O O . GLN A 1 216 ? 2.693 -8.433 9.498 1.00 90.38 216 GLN A O 1
ATOM 1765 N N . PHE A 1 217 ? 3.309 -6.329 8.993 1.00 95.19 217 PHE A N 1
ATOM 1766 C CA . PHE A 1 217 ? 2.453 -5.698 9.978 1.00 95.19 217 PHE A CA 1
ATOM 1767 C C . PHE A 1 217 ? 1.000 -5.551 9.515 1.00 95.19 217 PHE A C 1
ATOM 1769 O O . PHE A 1 217 ? 0.166 -5.201 10.351 1.00 95.19 217 PHE A O 1
ATOM 1776 N N . ASP A 1 218 ? 0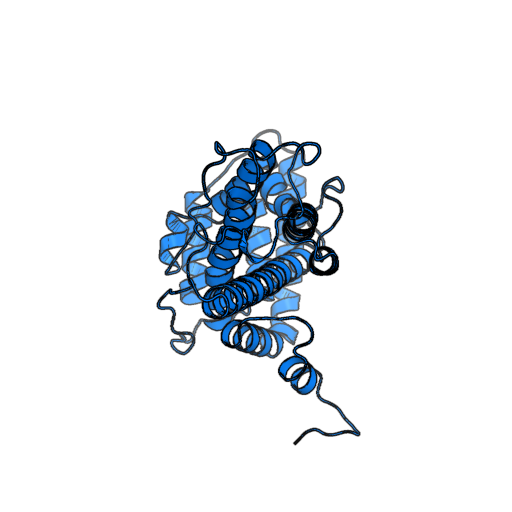.668 -5.935 8.275 1.00 96.38 218 ASP A N 1
ATOM 1777 C CA . ASP A 1 218 ? -0.714 -6.056 7.786 1.00 96.38 218 ASP A CA 1
ATOM 1778 C C . ASP A 1 218 ? -1.583 -6.839 8.775 1.00 96.38 218 ASP A C 1
ATOM 1780 O O . ASP A 1 218 ? -2.628 -6.365 9.213 1.00 96.38 218 ASP A O 1
ATOM 1784 N N . GLN A 1 219 ? -1.118 -8.014 9.215 1.00 95.62 219 GLN A N 1
ATOM 1785 C CA . GLN A 1 219 ? -1.855 -8.832 10.178 1.00 95.62 219 GLN A CA 1
ATOM 1786 C C . GLN A 1 219 ? -2.003 -8.147 11.541 1.00 95.62 219 GLN A C 1
ATOM 1788 O O . GLN A 1 219 ? -3.064 -8.234 12.158 1.00 95.62 219 GLN A O 1
ATOM 1793 N N . SER A 1 220 ? -0.965 -7.465 12.027 1.00 96.00 220 SER A N 1
ATOM 1794 C CA . SER A 1 220 ? -1.039 -6.732 13.296 1.00 96.00 220 SER A CA 1
ATOM 1795 C C . SER A 1 220 ? -2.077 -5.613 13.226 1.00 96.00 220 SER A C 1
ATOM 1797 O O . SER A 1 220 ? -2.863 -5.442 14.160 1.00 96.00 220 SER A O 1
ATOM 1799 N N . LEU A 1 221 ? -2.107 -4.880 12.113 1.00 97.25 221 LEU A N 1
ATOM 1800 C CA . LEU A 1 221 ? -3.062 -3.807 11.868 1.00 97.25 221 LEU A CA 1
ATOM 1801 C C . LEU A 1 221 ? -4.489 -4.356 11.716 1.00 97.25 221 LEU A C 1
ATOM 1803 O O . LEU A 1 221 ? -5.410 -3.859 12.363 1.00 97.25 221 LEU A O 1
ATOM 1807 N N . ALA A 1 222 ? -4.658 -5.443 10.959 1.00 97.38 222 ALA A N 1
ATOM 1808 C CA . ALA A 1 222 ? -5.936 -6.122 10.778 1.00 97.38 222 ALA A CA 1
ATOM 1809 C C . ALA A 1 222 ? -6.501 -6.662 12.098 1.00 97.38 222 ALA A C 1
ATOM 1811 O O . ALA A 1 222 ? -7.678 -6.474 12.384 1.00 97.38 222 ALA A O 1
ATOM 1812 N N . ILE A 1 223 ? -5.672 -7.278 12.949 1.00 97.31 223 ILE A N 1
ATOM 1813 C CA . ILE A 1 223 ? -6.104 -7.763 14.269 1.00 97.31 223 ILE A CA 1
ATOM 1814 C C . ILE A 1 223 ? -6.532 -6.598 15.167 1.00 97.31 223 ILE A C 1
ATOM 1816 O O . ILE A 1 223 ? -7.524 -6.725 15.883 1.00 97.31 223 ILE A O 1
ATOM 1820 N N . ARG A 1 224 ? -5.824 -5.460 15.141 1.00 97.81 224 ARG A N 1
ATOM 1821 C CA . ARG A 1 224 ? -6.250 -4.262 15.886 1.00 97.81 224 ARG A CA 1
ATOM 1822 C C . ARG A 1 224 ? -7.607 -3.772 15.392 1.00 97.81 224 ARG A C 1
ATOM 1824 O O . ARG A 1 224 ? -8.513 -3.636 16.205 1.00 97.81 224 ARG A O 1
ATOM 1831 N N . ALA A 1 225 ? -7.782 -3.600 14.082 1.00 98.25 225 ALA A N 1
ATOM 1832 C CA . ALA A 1 225 ? -9.057 -3.188 13.497 1.00 98.25 225 ALA A CA 1
ATOM 1833 C C . ALA A 1 225 ? -10.196 -4.181 13.810 1.00 98.25 225 ALA A C 1
ATOM 1835 O O . ALA A 1 225 ? -11.287 -3.766 14.200 1.00 98.25 225 ALA A O 1
ATOM 1836 N N . ALA A 1 226 ? -9.935 -5.489 13.731 1.00 98.19 226 ALA A N 1
ATOM 1837 C CA . ALA A 1 226 ? -10.886 -6.541 14.090 1.00 98.19 226 ALA A CA 1
ATOM 1838 C C . ALA A 1 226 ? -11.298 -6.469 15.567 1.00 98.19 226 ALA A C 1
ATOM 1840 O O . ALA A 1 226 ? -12.476 -6.579 15.894 1.00 98.19 226 ALA A O 1
ATOM 1841 N N . ARG A 1 227 ? -10.341 -6.248 16.479 1.00 98.06 227 ARG A N 1
ATOM 1842 C CA . ARG A 1 227 ? -10.634 -6.108 17.912 1.00 98.06 227 ARG A CA 1
ATOM 1843 C C . ARG A 1 227 ? -11.386 -4.817 18.211 1.00 98.06 227 ARG A C 1
ATOM 1845 O O . ARG A 1 227 ? -12.347 -4.886 18.963 1.00 98.06 227 ARG A O 1
ATOM 1852 N N . ILE A 1 228 ? -11.000 -3.693 17.601 1.00 98.38 228 ILE A N 1
ATOM 1853 C CA . ILE A 1 228 ? -11.686 -2.395 17.727 1.00 98.38 228 ILE A CA 1
ATOM 1854 C C . ILE A 1 228 ? -13.152 -2.520 17.315 1.00 98.38 228 ILE A C 1
ATOM 1856 O O . ILE A 1 228 ? -14.036 -2.109 18.055 1.00 98.38 228 ILE A O 1
ATOM 1860 N N . THR A 1 229 ? -13.412 -3.097 16.145 1.00 98.12 229 THR A N 1
ATOM 1861 C CA . THR A 1 229 ? -14.765 -3.195 15.572 1.00 98.12 229 THR A CA 1
ATOM 1862 C C . THR A 1 229 ? -15.584 -4.347 16.155 1.00 98.12 229 THR A C 1
ATOM 1864 O O . THR A 1 229 ? -16.806 -4.339 16.062 1.00 98.12 229 THR A O 1
ATOM 1867 N N . GLY A 1 230 ? -14.928 -5.350 16.746 1.00 97.62 230 GLY A N 1
ATOM 1868 C CA . GLY A 1 230 ? -15.552 -6.605 17.169 1.00 97.62 230 GLY A CA 1
ATOM 1869 C C . GLY A 1 230 ? -15.825 -7.587 16.022 1.00 97.62 230 GLY A C 1
ATOM 1870 O O . GLY A 1 230 ? -16.497 -8.593 16.243 1.00 97.62 230 GLY A O 1
ATOM 1871 N N . HIS A 1 231 ? -15.334 -7.311 14.810 1.00 96.56 231 HIS A N 1
ATOM 1872 C CA . HIS A 1 231 ? -15.605 -8.087 13.598 1.00 96.56 231 HIS A CA 1
ATOM 1873 C C . HIS A 1 231 ? -14.375 -8.934 13.234 1.00 96.56 231 HIS A C 1
ATOM 1875 O O . HIS A 1 231 ? -13.399 -8.451 12.653 1.00 96.56 231 HIS A O 1
ATOM 1881 N N . ALA A 1 232 ? -14.385 -10.207 13.639 1.00 94.69 232 ALA A N 1
ATOM 1882 C CA . ALA A 1 232 ? -13.219 -11.090 13.553 1.00 94.69 232 ALA A CA 1
ATOM 1883 C C . ALA A 1 232 ? -12.766 -11.379 12.109 1.00 94.69 232 ALA A C 1
ATOM 1885 O O . ALA A 1 232 ? -11.584 -11.632 11.876 1.00 94.69 232 ALA A O 1
ATOM 1886 N N . GLU A 1 233 ? -13.677 -11.314 11.137 1.00 93.12 233 GLU A N 1
ATOM 1887 C CA . GLU A 1 233 ? -13.401 -11.528 9.716 1.00 93.12 233 GLU A CA 1
ATOM 1888 C C . GLU A 1 233 ? -12.425 -10.503 9.124 1.00 93.12 233 GLU A C 1
ATOM 1890 O O . GLU A 1 233 ? -11.718 -10.829 8.173 1.00 93.12 233 GLU A O 1
ATOM 1895 N N . ILE A 1 234 ? -12.296 -9.310 9.722 1.00 95.62 234 ILE A N 1
ATOM 1896 C CA . ILE A 1 234 ? -11.316 -8.302 9.290 1.00 95.62 234 ILE A CA 1
ATOM 1897 C C . ILE A 1 234 ? -9.890 -8.866 9.343 1.00 95.62 234 ILE A C 1
ATOM 1899 O O . ILE A 1 234 ? -9.075 -8.595 8.462 1.00 95.62 234 ILE A O 1
ATOM 1903 N N . ALA A 1 235 ? -9.585 -9.703 10.340 1.00 94.38 235 ALA A N 1
ATOM 1904 C CA . ALA A 1 235 ? -8.267 -10.317 10.457 1.00 94.38 235 ALA A CA 1
ATOM 1905 C C . ALA A 1 235 ? -7.947 -11.264 9.283 1.00 94.38 235 ALA A C 1
ATOM 1907 O O . ALA A 1 235 ? -6.774 -11.463 8.974 1.00 94.38 235 ALA A O 1
ATOM 1908 N N . ALA A 1 236 ? -8.966 -11.821 8.615 1.00 92.94 236 ALA A N 1
ATOM 1909 C CA . ALA A 1 236 ? -8.800 -12.702 7.460 1.00 92.94 236 ALA A CA 1
ATOM 1910 C C . ALA A 1 236 ? -8.473 -11.947 6.158 1.00 92.94 236 ALA A C 1
ATOM 1912 O O . ALA A 1 236 ? -8.047 -12.577 5.193 1.00 92.94 236 ALA A O 1
ATOM 1913 N N . LEU A 1 237 ? -8.633 -10.617 6.126 1.00 93.62 237 LEU A N 1
ATOM 1914 C CA . LEU A 1 237 ? -8.268 -9.789 4.970 1.00 93.62 237 LEU A CA 1
ATOM 1915 C C . LEU A 1 237 ? -6.746 -9.645 4.808 1.00 93.62 237 LEU A C 1
ATOM 1917 O O . LEU A 1 237 ? -6.265 -9.357 3.713 1.00 93.62 237 LEU A O 1
ATOM 1921 N N . ALA A 1 238 ? -5.975 -9.837 5.883 1.00 94.75 238 ALA A N 1
ATOM 1922 C CA . ALA A 1 238 ? -4.522 -9.716 5.843 1.00 94.75 238 ALA A CA 1
ATOM 1923 C C . ALA A 1 238 ? -3.873 -10.955 5.208 1.00 94.75 238 ALA A C 1
ATOM 1925 O O . ALA A 1 238 ? -3.826 -12.030 5.805 1.00 94.75 238 ALA A O 1
ATOM 1926 N N . GLY A 1 239 ? -3.308 -10.784 4.009 1.00 90.88 239 GLY A N 1
ATOM 1927 C CA . GLY A 1 239 ? -2.536 -11.832 3.334 1.00 90.88 239 GLY A CA 1
ATOM 1928 C C . GLY A 1 239 ? -1.100 -11.976 3.853 1.00 90.88 239 GLY A C 1
ATOM 1929 O O . GLY A 1 239 ? -0.544 -13.076 3.844 1.00 90.88 239 GLY A O 1
ATOM 1930 N N . ASN A 1 240 ? -0.483 -10.885 4.317 1.00 94.31 240 ASN A N 1
ATOM 1931 C CA . ASN A 1 240 ? 0.834 -10.925 4.947 1.00 94.31 240 ASN A CA 1
ATOM 1932 C C . ASN A 1 240 ? 0.692 -11.141 6.454 1.00 94.31 240 ASN A C 1
ATOM 1934 O O . ASN A 1 240 ? 0.127 -10.317 7.169 1.00 94.31 240 ASN A O 1
ATOM 1938 N N . THR A 1 241 ? 1.238 -12.253 6.941 1.00 91.38 241 THR A N 1
ATOM 1939 C CA . THR A 1 241 ? 1.088 -12.685 8.333 1.00 91.38 241 THR A CA 1
ATOM 1940 C C . THR A 1 241 ? 2.431 -12.943 9.006 1.00 91.38 241 THR A C 1
ATOM 1942 O O . THR A 1 241 ? 3.438 -13.184 8.338 1.00 91.38 241 THR A O 1
ATOM 1945 N N . TYR A 1 242 ? 2.399 -12.978 10.341 1.00 89.62 242 TYR A N 1
ATOM 1946 C CA . TYR A 1 242 ? 3.498 -13.333 11.238 1.00 89.62 242 TYR A CA 1
ATOM 1947 C C . TYR A 1 242 ? 4.708 -12.386 11.164 1.00 89.62 242 TYR A C 1
ATOM 1949 O O . TYR A 1 242 ? 5.749 -12.803 10.666 1.00 89.62 242 TYR A O 1
ATOM 1957 N N . PRO A 1 243 ? 4.643 -11.174 11.759 1.00 87.62 243 PRO A N 1
ATOM 1958 C CA . PRO A 1 243 ? 5.727 -10.172 11.729 1.00 87.62 243 PRO A CA 1
ATOM 1959 C C . PRO A 1 243 ? 7.080 -10.629 12.298 1.00 87.62 243 PRO A C 1
ATOM 1961 O O . PRO A 1 243 ? 8.095 -9.967 12.104 1.00 87.62 243 PRO A O 1
ATOM 1964 N N . MET A 1 244 ? 7.118 -11.772 12.986 1.00 89.19 244 MET A N 1
ATOM 1965 C CA . MET A 1 244 ? 8.356 -12.404 13.451 1.00 89.19 244 MET A CA 1
ATOM 1966 C C . MET A 1 244 ? 9.123 -13.148 12.340 1.00 89.19 244 MET A C 1
ATOM 1968 O O . MET A 1 244 ? 10.222 -13.641 12.591 1.00 89.19 244 MET A O 1
ATOM 1972 N N . PHE A 1 245 ? 8.573 -13.263 11.127 1.00 87.75 245 PHE A N 1
ATOM 1973 C CA . PHE A 1 245 ? 9.206 -13.947 10.002 1.00 87.75 245 PHE A CA 1
ATOM 1974 C C . PHE A 1 245 ? 9.939 -12.959 9.084 1.00 87.75 245 PHE A C 1
ATOM 1976 O O . PHE A 1 245 ? 9.367 -12.427 8.143 1.00 87.75 245 PHE A O 1
ATOM 1983 N N . LEU A 1 246 ? 11.235 -12.727 9.294 1.00 86.06 246 LEU A N 1
ATOM 1984 C CA . LEU A 1 246 ? 11.980 -11.797 8.435 1.00 86.06 246 LEU A CA 1
ATOM 1985 C C . LEU A 1 246 ? 11.971 -12.232 6.960 1.00 86.06 246 LEU A C 1
ATOM 1987 O O . LEU A 1 246 ? 12.427 -13.317 6.592 1.00 86.06 246 LEU A O 1
ATOM 1991 N N . VAL A 1 247 ? 11.451 -11.348 6.112 1.00 85.31 247 VAL A N 1
ATOM 1992 C CA . VAL A 1 247 ? 11.278 -11.573 4.682 1.00 85.31 247 VAL A CA 1
ATOM 1993 C C . VAL A 1 247 ? 12.584 -11.257 3.956 1.00 85.31 247 VAL A C 1
ATOM 1995 O O . VAL A 1 247 ? 13.221 -10.229 4.178 1.00 85.31 247 VAL A O 1
ATOM 1998 N N . GLY A 1 248 ? 12.992 -12.169 3.073 1.00 86.06 248 GLY A N 1
ATOM 1999 C CA . GLY A 1 248 ? 14.121 -11.979 2.165 1.00 86.06 248 GLY A CA 1
ATOM 2000 C C . GLY A 1 248 ? 13.724 -11.317 0.835 1.00 86.06 248 GLY A C 1
ATOM 2001 O O . GLY A 1 248 ? 12.583 -10.914 0.642 1.00 86.06 248 GLY A O 1
ATOM 2002 N N . PRO A 1 249 ? 14.640 -11.249 -0.146 1.00 82.00 249 PRO A N 1
ATOM 2003 C CA . PRO A 1 249 ? 14.379 -10.590 -1.432 1.00 82.00 249 PRO A CA 1
ATOM 2004 C C . PRO A 1 249 ? 13.372 -11.333 -2.334 1.00 82.00 249 PRO A C 1
ATOM 2006 O O . PRO A 1 249 ? 12.854 -10.773 -3.303 1.00 82.00 249 PRO A O 1
ATOM 2009 N N . LEU A 1 250 ? 13.107 -12.610 -2.057 1.00 86.81 250 LEU A N 1
ATOM 2010 C CA . LEU A 1 250 ? 12.226 -13.450 -2.868 1.00 86.81 250 LEU A CA 1
ATOM 2011 C C . LEU A 1 250 ? 10.758 -13.262 -2.449 1.00 86.81 250 LEU A C 1
ATOM 2013 O O . LEU A 1 250 ? 10.463 -12.998 -1.290 1.00 86.81 250 LEU A O 1
ATOM 2017 N N . HIS A 1 251 ? 9.827 -13.404 -3.397 1.00 86.00 251 HIS A N 1
ATOM 2018 C CA . HIS A 1 251 ? 8.367 -13.258 -3.203 1.00 86.00 251 HIS A CA 1
ATOM 2019 C C . HIS A 1 251 ? 7.843 -11.858 -2.833 1.00 86.00 251 HIS A C 1
ATOM 2021 O O . HIS A 1 251 ? 6.634 -11.688 -2.678 1.00 86.00 251 HIS A O 1
ATOM 2027 N N . LEU A 1 252 ? 8.699 -10.833 -2.777 1.00 89.81 252 LEU A N 1
ATOM 2028 C CA . LEU A 1 252 ? 8.290 -9.471 -2.405 1.00 89.81 252 LEU A CA 1
ATOM 2029 C C . LEU A 1 252 ? 7.162 -8.893 -3.266 1.00 89.81 252 LEU A C 1
ATOM 2031 O O . LEU A 1 252 ? 6.293 -8.211 -2.743 1.00 89.81 252 LEU A O 1
ATOM 2035 N N . SER A 1 253 ? 7.121 -9.192 -4.567 1.00 89.88 253 SER A N 1
ATOM 2036 C CA . SER A 1 253 ? 6.049 -8.681 -5.436 1.00 89.88 253 SER A CA 1
ATOM 2037 C C . SER A 1 253 ? 4.682 -9.243 -5.096 1.00 89.88 253 SER A C 1
ATOM 2039 O O . SER A 1 253 ? 3.705 -8.506 -5.099 1.00 89.88 253 SER A O 1
ATOM 2041 N N . GLN A 1 254 ? 4.618 -10.532 -4.767 1.00 91.25 254 GLN A N 1
ATOM 2042 C CA . GLN A 1 254 ? 3.374 -11.147 -4.330 1.00 91.25 254 GLN A CA 1
ATOM 2043 C C . GLN A 1 254 ? 2.907 -10.511 -3.020 1.00 91.25 254 GLN A C 1
ATOM 2045 O O . GLN A 1 254 ? 1.749 -10.130 -2.904 1.00 91.25 254 GLN A O 1
ATOM 2050 N N . ARG A 1 255 ? 3.822 -10.346 -2.058 1.00 93.31 255 ARG A N 1
ATOM 2051 C CA . ARG A 1 255 ? 3.523 -9.721 -0.763 1.00 93.31 255 ARG A CA 1
ATOM 2052 C C . ARG A 1 255 ? 3.049 -8.278 -0.905 1.00 93.31 255 ARG A C 1
ATOM 2054 O O . ARG A 1 255 ? 2.105 -7.896 -0.230 1.00 93.31 255 ARG A O 1
ATOM 2061 N N . PHE A 1 256 ? 3.654 -7.514 -1.809 1.00 93.69 256 PHE A N 1
ATOM 2062 C CA . PHE A 1 256 ? 3.249 -6.140 -2.096 1.00 93.69 256 PHE A CA 1
ATOM 2063 C C . PHE A 1 256 ? 1.852 -6.054 -2.725 1.00 93.69 256 PHE A C 1
ATOM 2065 O O . PHE A 1 256 ? 1.049 -5.220 -2.323 1.00 93.69 256 PHE A O 1
ATOM 2072 N N . VAL A 1 257 ? 1.519 -6.949 -3.664 1.00 94.50 257 VAL A N 1
ATOM 2073 C CA . VAL A 1 257 ? 0.155 -7.028 -4.219 1.00 94.50 257 VAL A CA 1
ATOM 2074 C C . VAL A 1 257 ? -0.858 -7.375 -3.124 1.00 94.50 257 VAL A C 1
ATOM 2076 O O . VAL A 1 257 ? -1.904 -6.739 -3.045 1.00 94.50 257 VAL A O 1
ATOM 2079 N N . LEU A 1 258 ? -0.544 -8.349 -2.262 1.00 95.62 258 LEU A N 1
ATOM 2080 C CA . LEU A 1 258 ? -1.414 -8.724 -1.141 1.00 95.62 258 LEU A CA 1
ATOM 2081 C C . LEU A 1 258 ? -1.613 -7.572 -0.152 1.00 95.62 258 LEU A C 1
ATOM 2083 O O . LEU A 1 258 ? -2.728 -7.378 0.315 1.00 95.62 258 LEU A O 1
ATOM 2087 N N . HIS A 1 259 ? -0.560 -6.808 0.125 1.00 96.19 259 HIS A N 1
ATOM 2088 C CA . HIS A 1 259 ? -0.607 -5.626 0.981 1.00 96.19 259 HIS A CA 1
ATOM 2089 C C . HIS A 1 259 ? -1.535 -4.545 0.410 1.00 96.19 259 HIS A C 1
ATOM 2091 O O . HIS A 1 259 ? -2.453 -4.101 1.093 1.00 96.19 259 HIS A O 1
ATOM 2097 N N . GLY A 1 260 ? -1.378 -4.199 -0.874 1.00 95.56 260 GLY A N 1
ATOM 2098 C CA . GLY A 1 260 ? -2.253 -3.222 -1.528 1.00 95.56 260 GLY A CA 1
ATOM 2099 C C . GLY A 1 260 ? -3.723 -3.658 -1.567 1.00 95.56 260 GLY A C 1
ATOM 2100 O O . GLY A 1 260 ? -4.612 -2.853 -1.311 1.00 95.56 260 GLY A O 1
ATOM 2101 N N . LEU A 1 261 ? -4.002 -4.940 -1.834 1.00 96.19 261 LEU A N 1
ATOM 2102 C CA . LEU A 1 261 ? -5.372 -5.471 -1.785 1.00 96.19 261 LEU A CA 1
ATOM 2103 C C . LEU A 1 261 ? -5.940 -5.453 -0.361 1.00 96.19 261 LEU A C 1
ATOM 2105 O O . LEU A 1 261 ? -7.094 -5.080 -0.165 1.00 96.19 261 LEU A O 1
ATOM 2109 N N . PHE A 1 262 ? -5.132 -5.817 0.637 1.00 97.06 262 PHE A N 1
ATOM 2110 C CA . PHE A 1 262 ? -5.519 -5.757 2.044 1.00 97.06 262 PHE A CA 1
ATOM 2111 C C . PHE A 1 262 ? -5.953 -4.343 2.452 1.00 97.06 262 PHE A C 1
ATOM 2113 O O . PHE A 1 262 ? -7.027 -4.192 3.037 1.00 97.06 262 PHE A O 1
ATOM 2120 N N . THR A 1 263 ? -5.164 -3.314 2.120 1.00 97.44 263 THR A N 1
ATOM 2121 C CA . THR A 1 263 ? -5.502 -1.932 2.487 1.00 97.44 263 THR A CA 1
ATOM 2122 C C . THR A 1 263 ? -6.774 -1.453 1.795 1.00 97.44 263 THR A C 1
ATOM 2124 O O . THR A 1 263 ? -7.592 -0.794 2.427 1.00 97.44 263 THR A O 1
ATOM 2127 N N . GLU A 1 264 ? -6.999 -1.824 0.532 1.00 97.12 264 GLU A N 1
ATOM 2128 C CA . GLU A 1 264 ? -8.243 -1.485 -0.174 1.00 97.12 264 GLU A CA 1
ATOM 2129 C C . GLU A 1 264 ? -9.465 -2.149 0.474 1.00 97.12 264 GLU A C 1
ATOM 2131 O O . GLU A 1 264 ? -10.460 -1.479 0.756 1.00 97.12 264 GLU A O 1
ATOM 2136 N N . HIS A 1 265 ? -9.379 -3.451 0.766 1.00 97.62 265 HIS A N 1
ATOM 2137 C CA . HIS A 1 265 ? -10.491 -4.190 1.359 1.00 97.62 265 HIS A CA 1
ATOM 2138 C C . HIS A 1 265 ? -10.831 -3.713 2.767 1.00 97.62 265 HIS A C 1
ATOM 2140 O O . HIS A 1 265 ? -12.001 -3.515 3.097 1.00 97.62 265 HIS A O 1
ATOM 2146 N N . LEU A 1 266 ? -9.812 -3.508 3.603 1.00 98.19 266 LEU A N 1
ATOM 2147 C CA . LEU A 1 266 ? -10.017 -3.018 4.957 1.00 98.19 266 LEU A CA 1
ATOM 2148 C C . LEU A 1 266 ? -10.560 -1.587 4.951 1.00 98.19 266 LEU A C 1
ATOM 2150 O O . LEU A 1 266 ? -11.477 -1.284 5.710 1.00 98.19 266 LEU A O 1
ATOM 2154 N N . HIS A 1 267 ? -10.042 -0.710 4.089 1.00 98.38 267 HIS A N 1
ATOM 2155 C CA . HIS A 1 267 ? -10.530 0.665 4.002 1.00 98.38 267 HIS A CA 1
ATOM 2156 C C . HIS A 1 267 ? -12.011 0.717 3.617 1.00 98.38 267 HIS A C 1
ATOM 2158 O O . HIS A 1 267 ? -12.790 1.351 4.329 1.00 98.38 267 HIS A O 1
ATOM 2164 N N . GLU A 1 268 ? -12.424 -0.015 2.579 1.00 97.69 268 GLU A N 1
ATOM 2165 C CA . GLU A 1 268 ? -13.832 -0.063 2.165 1.00 97.69 268 GLU A CA 1
ATOM 2166 C C . GLU A 1 268 ? -14.727 -0.659 3.265 1.00 97.69 268 GLU A C 1
ATOM 2168 O O . GLU A 1 268 ? -15.810 -0.142 3.540 1.00 97.69 268 GLU A O 1
ATOM 2173 N N . TYR A 1 269 ? -14.261 -1.696 3.966 1.00 97.75 269 TYR A N 1
ATOM 2174 C CA . TYR A 1 269 ? -14.982 -2.261 5.109 1.00 97.75 269 TYR A CA 1
ATOM 2175 C C . TYR A 1 269 ? -15.222 -1.212 6.211 1.00 97.75 269 TYR A C 1
ATOM 2177 O O . TYR A 1 269 ? -16.330 -1.087 6.740 1.00 97.75 269 TYR A O 1
ATOM 2185 N N . LEU A 1 270 ? -14.204 -0.412 6.548 1.00 98.31 270 LEU A N 1
ATOM 2186 C CA . LEU A 1 270 ? -14.331 0.666 7.534 1.00 98.31 270 LEU A CA 1
ATOM 2187 C C . LEU A 1 270 ? -15.307 1.758 7.073 1.00 98.31 270 LEU A C 1
ATOM 2189 O O . LEU A 1 270 ? -16.072 2.272 7.892 1.00 98.31 270 LEU A O 1
ATOM 2193 N N . LEU A 1 271 ? -15.339 2.084 5.777 1.00 98.00 271 LEU A N 1
ATOM 2194 C CA . LEU A 1 271 ? -16.327 3.014 5.222 1.00 98.00 271 LEU A CA 1
ATOM 2195 C C . LEU A 1 271 ? -17.759 2.481 5.356 1.00 98.00 271 LEU A C 1
ATOM 2197 O O . LEU A 1 271 ? -18.653 3.226 5.756 1.00 98.00 271 LEU A O 1
ATOM 2201 N N . GLN A 1 272 ? -17.980 1.186 5.122 1.00 97.12 272 GLN A N 1
ATOM 2202 C CA . GLN A 1 272 ? -19.293 0.567 5.326 1.00 97.12 272 GLN A CA 1
ATOM 2203 C C . GLN A 1 272 ? -19.753 0.654 6.789 1.00 97.12 272 GLN A C 1
ATOM 2205 O O . GLN A 1 272 ? -20.928 0.934 7.050 1.00 97.12 272 GLN A O 1
ATOM 2210 N N . LEU A 1 273 ? -18.838 0.485 7.754 1.00 97.94 273 LEU A N 1
ATOM 2211 C CA . LEU A 1 273 ? -19.136 0.699 9.176 1.00 97.94 273 LEU A CA 1
ATOM 2212 C C . LEU A 1 273 ? -19.463 2.167 9.483 1.00 97.94 273 LEU A C 1
ATOM 2214 O O . LEU A 1 273 ? -20.425 2.438 10.205 1.00 97.94 273 LEU A O 1
ATOM 2218 N N . ARG A 1 274 ? -18.715 3.117 8.912 1.00 97.88 274 ARG A N 1
ATOM 2219 C CA . ARG A 1 274 ? -18.968 4.562 9.046 1.00 97.88 274 ARG A CA 1
ATOM 2220 C C . ARG A 1 274 ? -20.362 4.943 8.534 1.00 97.88 274 ARG A C 1
ATOM 2222 O O . ARG A 1 274 ? -21.103 5.683 9.192 1.00 97.88 274 ARG A O 1
ATOM 2229 N N . ASP A 1 275 ? -20.762 4.383 7.397 1.00 97.06 275 ASP A N 1
ATOM 2230 C CA . ASP A 1 275 ? -22.084 4.588 6.805 1.00 97.06 275 ASP A CA 1
ATOM 2231 C C . ASP A 1 275 ? -23.195 3.942 7.642 1.00 97.06 275 ASP A C 1
ATOM 2233 O O . ASP A 1 275 ? -24.258 4.540 7.851 1.00 97.06 275 ASP A O 1
ATOM 2237 N N . ALA A 1 276 ? -22.962 2.731 8.158 1.00 97.19 276 ALA A N 1
ATOM 2238 C CA . ALA A 1 276 ? -23.890 2.052 9.057 1.00 97.19 276 ALA A CA 1
ATOM 2239 C C . ALA A 1 276 ? -24.092 2.844 10.361 1.00 97.19 276 ALA A C 1
ATOM 2241 O O . ALA A 1 276 ? -25.234 3.034 10.792 1.00 97.19 276 ALA A O 1
ATOM 2242 N N . GLN A 1 277 ? -23.013 3.381 10.941 1.00 97.19 277 GLN A N 1
ATOM 2243 C CA . GLN A 1 277 ? -23.066 4.253 12.115 1.00 97.19 277 GLN A CA 1
ATOM 2244 C C . GLN A 1 277 ? -23.886 5.521 11.831 1.00 97.19 277 GLN A C 1
ATOM 2246 O O . GLN A 1 277 ? -24.739 5.905 12.635 1.00 97.19 277 GLN A O 1
ATOM 2251 N N . SER A 1 278 ? -23.666 6.163 10.681 1.00 94.88 278 SER A N 1
ATOM 2252 C CA . SER A 1 278 ? -24.390 7.380 10.286 1.00 94.88 278 SER A CA 1
ATOM 2253 C C . SER A 1 278 ? -25.897 7.130 10.171 1.00 94.88 278 SER A C 1
ATOM 2255 O O . SER A 1 278 ? -26.703 7.905 10.689 1.00 94.88 278 SER A O 1
ATOM 2257 N N . LYS A 1 279 ? -26.294 5.996 9.579 1.00 94.81 279 LYS A N 1
ATOM 2258 C CA . LYS A 1 279 ? -27.698 5.556 9.501 1.00 94.81 279 LYS A CA 1
ATOM 2259 C C . LYS A 1 279 ? -28.298 5.242 10.874 1.00 94.81 279 LYS A C 1
ATOM 2261 O O . LYS A 1 279 ? -29.479 5.509 11.089 1.00 94.81 279 LYS A O 1
ATOM 2266 N N . LEU A 1 280 ? -27.518 4.673 11.795 1.00 92.56 280 LEU A N 1
ATOM 2267 C CA . LEU A 1 280 ? -27.959 4.400 13.166 1.00 92.56 280 LEU A CA 1
ATOM 2268 C C . LEU A 1 280 ? -28.234 5.703 13.927 1.00 92.56 280 LEU A C 1
ATOM 2270 O O . LEU A 1 280 ? -29.305 5.848 14.512 1.00 92.56 280 LEU A O 1
ATOM 2274 N N . LYS A 1 281 ? -27.320 6.679 13.846 1.00 89.25 281 LYS A N 1
ATOM 2275 C CA . LYS A 1 281 ? -27.464 8.000 14.485 1.00 89.25 281 LYS A CA 1
ATOM 2276 C C . LYS A 1 281 ? -28.686 8.773 13.976 1.00 89.25 281 LYS A C 1
ATOM 2278 O O . LYS A 1 281 ? -29.324 9.470 14.752 1.00 89.25 281 LYS A O 1
ATOM 2283 N N . GLN A 1 282 ? -29.059 8.608 12.706 1.00 84.88 282 GLN A N 1
ATOM 2284 C CA . GLN A 1 282 ? -30.267 9.221 12.133 1.00 84.88 282 GLN A CA 1
ATOM 2285 C C . GLN A 1 282 ? -31.584 8.577 12.609 1.00 84.88 282 GLN A C 1
ATOM 2287 O O . GLN A 1 282 ? -32.635 9.205 12.505 1.00 84.88 282 GLN A O 1
ATOM 2292 N N . LYS A 1 283 ? -31.559 7.330 13.103 1.00 75.69 283 LYS A N 1
ATOM 2293 C CA . LYS A 1 283 ? -32.755 6.586 13.545 1.00 75.69 283 LYS A CA 1
ATOM 2294 C C . LYS A 1 283 ? -33.098 6.763 15.023 1.00 75.69 283 LYS A C 1
ATOM 2296 O O . LYS A 1 283 ? -34.181 6.347 15.423 1.00 75.69 283 LYS A O 1
ATOM 2301 N N . VAL A 1 284 ? -32.203 7.334 15.827 1.00 59.78 284 VAL A N 1
ATOM 2302 C CA . VAL A 1 284 ? -32.461 7.626 17.241 1.00 59.78 284 VAL A CA 1
ATOM 2303 C C . VAL A 1 284 ? -33.072 9.031 17.320 1.00 59.78 284 VAL A C 1
ATOM 2305 O O . VAL A 1 284 ? -32.347 9.998 17.083 1.00 59.78 284 VAL A O 1
ATOM 2308 N N . PRO A 1 285 ? -34.386 9.185 17.581 1.00 53.19 285 PRO A N 1
ATOM 2309 C CA . PRO A 1 285 ? -34.946 10.505 17.830 1.00 53.19 285 PRO A CA 1
ATOM 2310 C C . PRO A 1 285 ? -34.344 11.053 19.130 1.00 53.19 285 PRO A C 1
ATOM 2312 O O . PRO A 1 285 ? -34.239 10.317 20.113 1.00 53.19 285 PRO A O 1
ATOM 2315 N N . VAL A 1 286 ? -33.914 12.317 19.079 1.00 55.88 286 VAL A N 1
ATOM 2316 C CA . VAL A 1 286 ? -33.456 13.107 20.237 1.00 55.88 286 VAL A CA 1
ATOM 2317 C C . VAL A 1 286 ? -34.525 13.132 21.323 1.00 55.88 286 VAL A C 1
ATOM 2319 O O . VAL A 1 286 ? -35.709 13.327 20.961 1.00 55.88 286 VAL A O 1
#

pLDDT: mean 93.8, std 5.52, range [53.19, 98.62]

Sequence (286 aa):
MYNRADPSLFDVLAIDDSLPMDKEAARCWLVNLKHPLRLTVMHVCRLGATITLCTAYFLKRLFPIQFSAHHALQATICWFMKNVVTPEANYIILRHFWTESNIINFVIANSKNCKTPPADLYPCQIDDFMKQTFIDHDIVLFNSLHDLGSVAEEDWPVPLEKLDFSLMRDIDFPFDVNKRKFAQVVDFETAHELFKALFCVLLKASEYERSINSLQFDQSLAIRAARITGHAEIAALAGNTYPMFLVGPLHLSQRFVLHGLFTEHLHEYLLQLRDAQSKLKQKVPV

Foldseek 3Di:
DADPVDGDPLVCLLPDCVQPFDNLLSVLVSCLVPAPCCVPVLVVLLVVLLVLLVVLLVVLVVDPDWAADQLVLLVVLLVCCVFAAALSLNVLVQVLQQLLLQLLQLLQQQWPQVPLDRRDQRDQDSVCCSPSPLLVSLVSLVSSDVSSPDPPPTPWQDDLLGRDSPSRDDNDHPRDSVDDDPNNRDGNLSSVSNSLSSCSNRHRSVSSQSSLLSLLCLLVSQVSLCGHNVNVCSSVLRPRHDSVDRDDSPPSSVSVVSSSSNSRSSSSVVVVSVVVSVVVVVPDDD

Secondary structure (DSSP, 8-state):
---SSS--HHHHHTT--SS---HHHHHHHHHHHT-GGGGTHHHHHHHHHHHHHHHHHHHHHH-S-----HHHHHHHHHHHHHHTB-HHHHHHHHHHHHHHHHHHHHHHHTSS-TTSPPP----SSGGGGGTS-HHHHHHHHHHHHHHH--STT---SPPGGG---TTPPP------TT---TT--B-HHHHHHHHHHHHHHHS-HHHHHHHHHGGGGHHHHHHHHHHHHT-GGGGGG--S--TTS---STTHHHHHHHHHHHHHHHHHHHHHHHHHHHHHHHHS--